Protein AF-A0A955NM50-F1 (afdb_monomer_lite)

pLDDT: mean 82.03, std 12.92, range [33.0, 96.31]

Secondary structure (DSSP, 8-state):
-TTSS--SS--HHHHHTTHHHHHHHHHHHHHHHHHHHHTT-HHHHHHHHHHHHHHHHHHHHHIIIIIHHH-HHHHHHTTTTHHHHHHHHHHHS-TT--EEEPTTSS-HHHHHHHHH---HHHHHTT---TTEEEPPTTPPP-TTT---SEEEEEETTT----TTEEEPPPPGGGGGGGGTEEEEEE---

Structure (mmCIF, N/CA/C/O backbone):
data_AF-A0A955NM50-F1
#
_entry.id   AF-A0A955NM50-F1
#
loop_
_atom_site.group_PDB
_atom_site.id
_atom_site.type_symbol
_atom_site.label_atom_id
_atom_site.label_alt_id
_atom_site.label_comp_id
_atom_site.label_asym_id
_atom_site.label_entity_id
_atom_site.label_seq_id
_atom_site.pdbx_PDB_ins_code
_atom_site.Cartn_x
_atom_site.Cartn_y
_atom_site.Cartn_z
_atom_site.occupancy
_atom_site.B_iso_or_equiv
_atom_site.auth_seq_id
_atom_site.auth_comp_id
_atom_site.auth_asym_id
_atom_site.auth_atom_id
_atom_site.pdbx_PDB_model_num
ATOM 1 N N . PRO A 1 1 ? -19.281 -13.223 -3.574 1.00 36.09 1 PRO A N 1
ATOM 2 C CA . PRO A 1 1 ? -18.366 -13.817 -4.587 1.00 36.09 1 PRO A CA 1
ATOM 3 C C . PRO A 1 1 ? -16.872 -13.447 -4.446 1.00 36.09 1 PRO A C 1
ATOM 5 O O . PRO A 1 1 ? -16.060 -14.093 -5.086 1.00 36.09 1 PRO A O 1
ATOM 8 N N . ALA A 1 2 ? -16.481 -12.513 -3.566 1.00 33.66 2 ALA A N 1
ATOM 9 C CA . ALA A 1 2 ? -15.069 -12.223 -3.244 1.00 33.66 2 ALA A CA 1
ATOM 10 C C . ALA A 1 2 ? -14.439 -13.159 -2.180 1.00 33.66 2 ALA A C 1
ATOM 12 O O . ALA A 1 2 ? -13.294 -12.978 -1.789 1.00 33.66 2 ALA A O 1
ATOM 13 N N . ALA A 1 3 ? -15.194 -14.145 -1.677 1.00 33.00 3 ALA A N 1
ATOM 14 C CA . ALA A 1 3 ? -14.693 -15.193 -0.774 1.00 33.00 3 ALA A CA 1
ATOM 15 C C . ALA A 1 3 ? -14.121 -16.410 -1.532 1.00 33.00 3 ALA A C 1
ATOM 17 O O . ALA A 1 3 ? -13.635 -17.348 -0.912 1.00 33.00 3 ALA A O 1
ATOM 18 N N . ILE A 1 4 ? -14.228 -16.407 -2.866 1.00 36.00 4 ILE A N 1
ATOM 19 C CA . ILE A 1 4 ? -13.780 -17.493 -3.752 1.00 36.00 4 ILE A CA 1
ATOM 20 C C . ILE A 1 4 ? -12.438 -17.129 -4.414 1.00 36.00 4 ILE A C 1
ATOM 22 O O . ILE A 1 4 ? -11.731 -18.008 -4.900 1.00 36.00 4 ILE A O 1
ATOM 26 N N . THR A 1 5 ? -12.043 -15.850 -4.405 1.00 40.25 5 THR A N 1
ATOM 27 C CA . THR A 1 5 ? -10.719 -15.436 -4.870 1.00 40.25 5 THR A CA 1
ATOM 28 C C . THR A 1 5 ? -9.718 -15.692 -3.745 1.00 40.25 5 THR A C 1
ATOM 30 O O . THR A 1 5 ? -9.776 -15.092 -2.672 1.00 40.25 5 THR A O 1
ATOM 33 N N . ASN A 1 6 ? -8.827 -16.657 -3.964 1.00 43.25 6 ASN A N 1
ATOM 34 C CA . ASN A 1 6 ? -7.718 -17.001 -3.074 1.00 43.25 6 ASN A CA 1
ATOM 35 C C . ASN A 1 6 ? -6.640 -15.899 -3.133 1.00 43.25 6 ASN A C 1
ATOM 37 O O . ASN A 1 6 ? -5.508 -16.131 -3.546 1.00 43.25 6 ASN A O 1
ATOM 41 N N . GLU A 1 7 ? -7.026 -14.664 -2.822 1.00 50.56 7 GLU A N 1
ATOM 42 C CA . GLU A 1 7 ? -6.119 -13.525 -2.743 1.00 50.56 7 GLU A CA 1
ATOM 43 C C . GLU A 1 7 ? -5.305 -13.667 -1.458 1.00 50.56 7 GLU A C 1
ATOM 45 O O . GLU A 1 7 ? -5.854 -13.625 -0.354 1.00 50.56 7 GLU A O 1
ATOM 50 N N . GLY A 1 8 ? -3.992 -13.863 -1.610 1.00 48.28 8 GLY A N 1
ATOM 51 C CA . GLY A 1 8 ? -3.047 -14.090 -0.511 1.00 48.28 8 GLY A CA 1
ATOM 52 C C . GLY A 1 8 ? -2.854 -12.901 0.436 1.00 48.28 8 GLY A C 1
ATOM 53 O O . GLY A 1 8 ? -2.085 -13.011 1.388 1.00 48.28 8 GLY A O 1
ATOM 54 N N . LEU A 1 9 ? -3.544 -11.782 0.202 1.00 54.81 9 LEU A N 1
ATOM 55 C CA . LEU A 1 9 ? -3.492 -10.591 1.038 1.00 54.81 9 LEU A CA 1
ATOM 56 C C . LEU A 1 9 ? -4.857 -10.394 1.731 1.00 54.81 9 LEU A C 1
ATOM 58 O O . LEU A 1 9 ? -5.893 -10.287 1.066 1.00 54.81 9 LEU A O 1
ATOM 62 N N . PRO A 1 10 ? -4.914 -10.433 3.078 1.00 52.09 10 PRO A N 1
ATOM 63 C CA . PRO A 1 10 ? -6.158 -10.242 3.809 1.00 52.09 10 PRO A CA 1
ATOM 64 C C . PRO A 1 10 ? -6.612 -8.787 3.682 1.00 52.09 10 PRO A C 1
ATOM 66 O O . PRO A 1 10 ? -6.152 -7.902 4.397 1.00 52.09 10 PRO A O 1
ATOM 69 N N . HIS A 1 11 ? -7.554 -8.559 2.774 1.00 57.62 11 HIS A N 1
ATOM 70 C CA . HIS A 1 11 ? -8.095 -7.235 2.506 1.00 57.62 11 HIS A CA 1
ATOM 71 C C . HIS A 1 11 ? -8.768 -6.656 3.767 1.00 57.62 11 HIS A C 1
ATOM 73 O O . HIS A 1 11 ? -9.686 -7.271 4.321 1.00 57.62 11 HIS A O 1
ATOM 79 N N . ALA A 1 12 ? -8.361 -5.459 4.207 1.00 59.03 12 ALA A N 1
ATOM 80 C CA . ALA A 1 12 ? -8.934 -4.761 5.373 1.00 59.03 12 ALA A CA 1
ATOM 81 C C . ALA A 1 12 ? -10.461 -4.554 5.265 1.00 59.03 12 ALA A C 1
ATOM 83 O O . ALA A 1 12 ? -11.177 -4.436 6.258 1.00 59.03 12 ALA A O 1
ATOM 84 N N . LEU A 1 13 ? -10.991 -4.588 4.042 1.00 58.75 13 LEU A N 1
ATOM 85 C CA . LEU A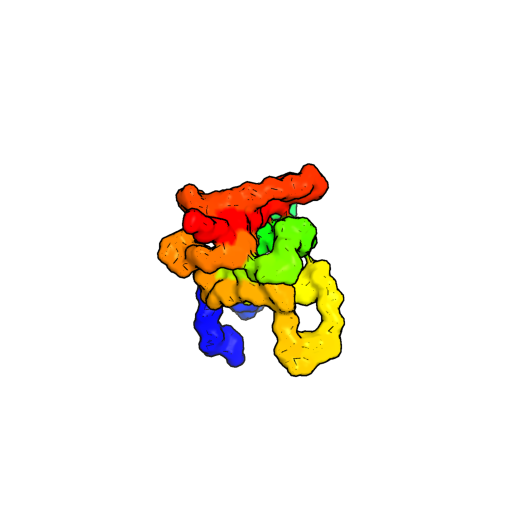 1 13 ? -12.423 -4.537 3.762 1.00 58.75 13 LEU A CA 1
ATOM 86 C C . LEU A 1 13 ? -13.184 -5.792 4.241 1.00 58.75 13 LEU A C 1
ATOM 88 O O . LEU A 1 13 ? -14.367 -5.708 4.565 1.00 58.75 13 LEU A O 1
ATOM 92 N N . ARG A 1 14 ? -12.516 -6.952 4.351 1.00 65.56 14 ARG A N 1
ATO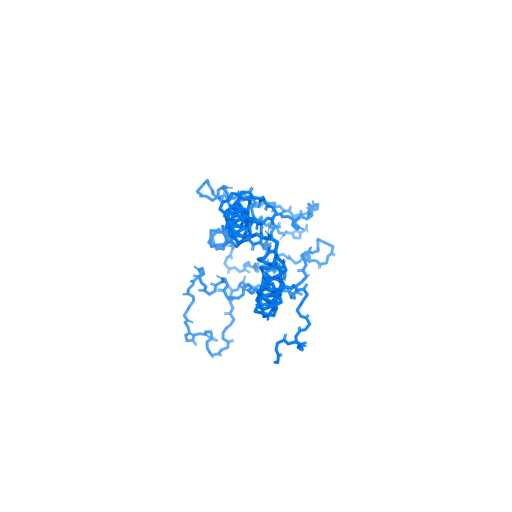M 93 C CA . ARG A 1 14 ? -13.122 -8.197 4.862 1.00 65.56 14 ARG A CA 1
ATOM 94 C C . ARG A 1 14 ? -13.349 -8.142 6.374 1.00 65.56 14 ARG A C 1
ATOM 96 O O . ARG A 1 14 ? -14.358 -8.654 6.852 1.00 65.56 14 ARG A O 1
ATOM 103 N N . THR A 1 15 ? -12.456 -7.498 7.127 1.00 66.56 15 THR A N 1
ATOM 104 C CA . THR A 1 15 ? -12.610 -7.347 8.586 1.00 66.56 15 THR A CA 1
ATOM 105 C C . THR A 1 15 ? -13.640 -6.278 8.949 1.00 66.56 15 THR A C 1
ATOM 107 O O . THR A 1 15 ? -14.328 -6.423 9.959 1.00 66.56 15 THR A O 1
ATOM 110 N N . LEU A 1 16 ? -13.841 -5.274 8.086 1.00 70.75 16 LEU A N 1
ATOM 111 C CA . LEU A 1 16 ? -14.912 -4.276 8.215 1.00 70.75 16 LEU A CA 1
ATOM 112 C C . LEU A 1 16 ? -16.307 -4.908 8.322 1.00 70.75 16 LEU A C 1
ATOM 114 O O . LEU A 1 16 ? -17.141 -4.408 9.072 1.00 70.75 16 LEU A O 1
ATOM 118 N N . MET A 1 17 ? -16.556 -6.041 7.655 1.00 77.38 17 MET A N 1
ATOM 119 C CA . MET A 1 17 ? -17.852 -6.730 7.741 1.00 77.38 17 MET A CA 1
ATOM 120 C C . MET A 1 17 ? -18.143 -7.328 9.123 1.00 77.38 17 MET A C 1
ATOM 122 O O . MET A 1 17 ? -19.302 -7.565 9.454 1.00 77.38 17 MET A O 1
ATOM 126 N N . ILE A 1 18 ? -17.115 -7.562 9.942 1.00 80.19 18 ILE A N 1
ATOM 127 C CA . ILE A 1 18 ? -17.271 -8.127 11.288 1.00 80.19 18 ILE A CA 1
ATOM 128 C C . ILE A 1 18 ? -17.515 -7.015 12.325 1.00 80.19 18 ILE A C 1
ATOM 130 O O . ILE A 1 18 ? -18.078 -7.272 13.391 1.00 80.19 18 ILE A O 1
ATOM 134 N N . VAL A 1 19 ? -17.157 -5.764 12.003 1.00 82.38 19 VAL A N 1
ATOM 135 C CA . VAL A 1 19 ? -17.294 -4.610 12.907 1.00 82.38 19 VAL A CA 1
ATOM 136 C C . VAL A 1 19 ? -18.731 -4.442 13.419 1.00 82.38 19 VAL A C 1
ATOM 138 O O . VAL A 1 19 ? -18.884 -4.384 14.637 1.00 82.38 19 VAL A O 1
ATOM 141 N N . PRO A 1 20 ? -19.794 -4.466 12.583 1.00 86.00 20 PRO A N 1
ATOM 142 C CA . PRO A 1 20 ? -21.164 -4.336 13.082 1.00 86.00 20 PRO A CA 1
ATOM 143 C C . PRO A 1 20 ? -21.543 -5.424 14.094 1.00 86.00 20 PRO A C 1
ATOM 145 O O . PRO A 1 20 ? -22.180 -5.131 15.104 1.00 86.00 20 PRO A O 1
ATOM 148 N N . GLY A 1 21 ? -21.115 -6.670 13.859 1.00 88.94 21 GLY A N 1
ATOM 149 C CA . GLY A 1 21 ? -21.379 -7.790 14.766 1.00 88.94 21 GLY A CA 1
ATOM 150 C C . GLY A 1 21 ? -20.727 -7.588 16.134 1.00 88.94 21 GLY A C 1
ATOM 151 O O . GLY A 1 21 ? -21.391 -7.712 17.164 1.00 88.94 21 GLY A O 1
ATOM 152 N N . PHE A 1 22 ? -19.452 -7.192 16.153 1.00 87.00 22 PHE A N 1
ATOM 153 C CA . PHE A 1 22 ? -18.761 -6.852 17.399 1.00 87.00 22 PHE A CA 1
ATOM 154 C C . PHE A 1 22 ? -19.363 -5.626 18.091 1.00 87.00 22 PHE A C 1
ATOM 156 O O . PHE A 1 22 ? -19.478 -5.625 19.315 1.00 87.00 22 PHE A O 1
ATOM 163 N N . SER A 1 23 ? -19.790 -4.604 17.344 1.00 85.19 23 SER A N 1
ATOM 164 C CA . SER A 1 23 ? -20.435 -3.415 17.910 1.00 85.19 23 SER A CA 1
ATOM 165 C C . SER A 1 23 ? -21.766 -3.740 18.589 1.00 85.19 23 SER A C 1
ATOM 167 O O . SER A 1 23 ? -22.031 -3.226 19.674 1.00 85.19 23 SER A O 1
ATOM 169 N N . LEU A 1 24 ? -22.583 -4.623 18.003 1.00 91.56 24 LEU A N 1
ATOM 170 C CA . LEU A 1 24 ? -23.830 -5.081 18.623 1.00 91.56 24 LEU A CA 1
ATOM 171 C C . LEU A 1 24 ? -23.562 -5.871 19.908 1.00 91.56 24 LEU A C 1
ATOM 173 O O . LEU A 1 24 ? -24.182 -5.594 20.934 1.00 91.56 24 LEU A O 1
ATOM 177 N N . LEU A 1 25 ? -22.604 -6.804 19.880 1.00 93.06 25 LEU A N 1
ATOM 178 C CA . LEU A 1 25 ? -22.205 -7.564 21.070 1.00 93.06 25 LEU A CA 1
ATOM 179 C C . LEU A 1 25 ? -21.676 -6.648 22.181 1.00 93.06 25 LEU A C 1
ATOM 181 O O . LEU A 1 25 ? -22.054 -6.808 23.341 1.00 93.06 25 LEU A O 1
ATOM 185 N N . ALA A 1 26 ? -20.855 -5.657 21.829 1.00 88.00 26 ALA A N 1
ATOM 186 C CA . ALA A 1 26 ? -20.369 -4.656 22.771 1.00 88.00 26 ALA A CA 1
ATOM 187 C C . ALA A 1 26 ? -21.523 -3.835 23.368 1.00 88.00 26 ALA A C 1
ATOM 189 O O . ALA A 1 26 ? -21.575 -3.652 24.582 1.00 88.00 26 ALA A O 1
ATOM 190 N N . GLY A 1 27 ? -22.485 -3.402 22.546 1.00 87.19 27 GLY A N 1
ATOM 191 C CA . GLY A 1 27 ? -23.675 -2.680 23.001 1.00 87.19 27 GLY A CA 1
ATOM 192 C C . GLY A 1 27 ? -24.529 -3.489 23.982 1.00 87.19 27 GLY A C 1
ATOM 193 O O . GLY A 1 27 ? -24.919 -2.971 25.028 1.00 87.19 27 GLY A O 1
ATOM 194 N N . VAL A 1 28 ? -24.758 -4.777 23.697 1.00 93.06 28 VAL A N 1
ATOM 195 C CA . VAL A 1 28 ? -25.458 -5.694 24.614 1.00 93.06 28 VAL A CA 1
ATOM 196 C C . VAL A 1 28 ? -24.685 -5.849 25.925 1.00 93.06 28 VAL A C 1
ATOM 198 O O . VAL A 1 28 ? -25.278 -5.749 26.998 1.00 93.06 28 VAL A O 1
ATOM 201 N N . GLY A 1 29 ? -23.362 -6.028 25.861 1.00 88.31 29 GLY A N 1
ATOM 202 C CA . GLY A 1 29 ? -22.506 -6.113 27.046 1.00 88.31 29 GLY A CA 1
ATOM 203 C C . GLY A 1 29 ? -22.582 -4.861 27.923 1.00 88.31 29 GLY A C 1
ATOM 204 O O . GLY A 1 29 ? -22.741 -4.969 29.139 1.00 88.31 29 GLY A O 1
ATOM 205 N N . VAL A 1 30 ? -22.553 -3.672 27.311 1.00 86.19 30 VAL A N 1
ATOM 206 C CA . VAL A 1 30 ? -22.712 -2.391 28.018 1.00 86.19 30 VAL A CA 1
ATOM 207 C C . VAL A 1 30 ? -24.099 -2.275 28.649 1.00 86.19 30 VAL A C 1
ATOM 209 O O . VAL A 1 30 ? -24.195 -1.884 29.809 1.00 8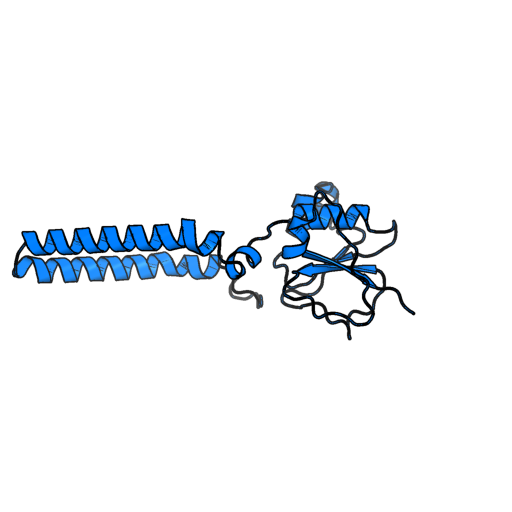6.19 30 VAL A O 1
ATOM 212 N N . ALA A 1 31 ? -25.169 -2.648 27.940 1.00 86.25 31 ALA A N 1
ATOM 213 C CA . ALA A 1 31 ? -26.533 -2.590 28.469 1.00 86.25 31 ALA A CA 1
ATOM 214 C C . ALA A 1 31 ? -26.732 -3.524 29.677 1.00 86.25 31 ALA A C 1
ATOM 216 O O . ALA A 1 31 ? -27.300 -3.113 30.690 1.00 86.25 31 ALA A O 1
ATOM 217 N N . LEU A 1 32 ? -26.216 -4.756 29.604 1.00 89.88 32 LEU A N 1
ATOM 218 C CA . LEU A 1 32 ? -26.263 -5.716 30.712 1.00 89.88 32 LEU A CA 1
ATOM 219 C C . LEU A 1 32 ? -25.438 -5.234 31.913 1.00 89.88 32 LEU A C 1
ATOM 221 O O . LEU A 1 32 ? -25.916 -5.289 33.048 1.00 89.88 32 LEU A O 1
ATOM 225 N N . ALA A 1 33 ? -24.233 -4.710 31.672 1.00 84.94 33 ALA A N 1
ATOM 226 C CA . ALA A 1 33 ? -23.389 -4.142 32.721 1.00 84.94 33 ALA A CA 1
ATOM 227 C C . ALA A 1 33 ? -24.050 -2.926 33.388 1.00 84.94 33 ALA A C 1
ATOM 229 O O . ALA A 1 33 ? -24.058 -2.825 34.614 1.00 84.94 33 ALA A O 1
ATOM 230 N N . ALA A 1 34 ? -24.661 -2.037 32.601 1.00 83.19 34 ALA A N 1
ATOM 231 C CA . ALA A 1 34 ? -25.406 -0.886 33.099 1.00 83.19 34 ALA A CA 1
ATOM 232 C C . ALA A 1 34 ? -26.607 -1.314 33.953 1.00 83.19 34 ALA A C 1
ATOM 234 O O . ALA A 1 34 ? -26.813 -0.777 35.042 1.00 83.19 34 ALA A O 1
ATOM 235 N N . HIS A 1 35 ? -27.379 -2.308 33.503 1.00 86.06 35 HIS A N 1
ATOM 236 C CA . HIS A 1 35 ? -28.504 -2.838 34.272 1.00 86.06 35 HIS A CA 1
ATOM 237 C C . HIS A 1 35 ? -28.048 -3.422 35.617 1.00 86.06 35 HIS A C 1
ATOM 239 O O . HIS A 1 35 ? -28.632 -3.120 36.652 1.00 86.06 35 HIS A O 1
ATOM 245 N N . TRP A 1 36 ? -26.964 -4.200 35.629 1.00 86.62 36 TRP A N 1
ATOM 246 C CA . TRP A 1 36 ? -26.419 -4.768 36.863 1.00 86.62 36 TRP A CA 1
ATOM 247 C C . TRP A 1 36 ? -25.869 -3.698 37.822 1.00 86.62 36 TRP A C 1
ATOM 249 O O . TRP A 1 36 ? -26.143 -3.737 39.023 1.00 86.62 36 TRP A O 1
ATOM 259 N N . LEU A 1 37 ? -25.133 -2.710 37.306 1.00 82.88 37 LEU A N 1
ATOM 260 C CA . LEU A 1 37 ? -24.565 -1.626 38.113 1.00 82.88 37 LEU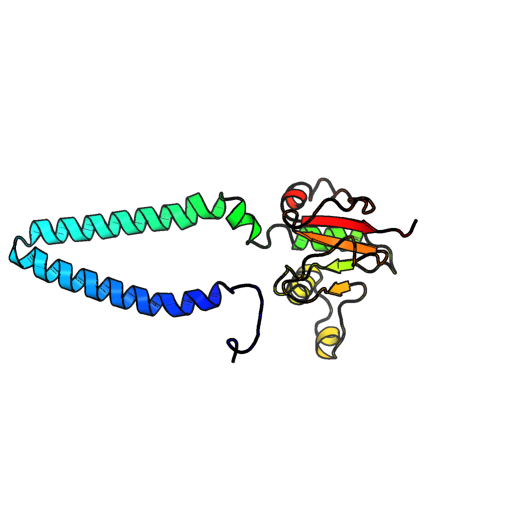 A CA 1
ATOM 261 C C . LEU A 1 37 ? -25.659 -0.722 38.706 1.00 82.88 37 LEU A C 1
ATOM 263 O O . LEU A 1 37 ? -25.567 -0.314 39.868 1.00 82.88 37 LEU A O 1
ATOM 267 N N . THR A 1 38 ? -26.720 -0.432 37.945 1.00 84.25 38 THR A N 1
ATOM 268 C CA . THR A 1 38 ? -27.796 0.476 38.387 1.00 84.25 38 THR A CA 1
ATOM 269 C C . THR A 1 38 ? -28.625 -0.105 39.529 1.00 84.25 38 THR A C 1
ATOM 271 O O . THR A 1 38 ? -29.128 0.664 40.345 1.00 84.25 38 THR A O 1
ATOM 274 N N . GLN A 1 39 ? -28.679 -1.436 39.671 1.00 87.12 39 GLN A N 1
ATOM 275 C CA . GLN A 1 39 ? -29.249 -2.100 40.852 1.00 87.12 39 GLN A CA 1
ATOM 276 C C . GLN A 1 39 ? -28.440 -1.847 42.139 1.00 87.12 39 GLN A C 1
ATOM 278 O O . GLN A 1 39 ? -28.964 -2.027 43.237 1.00 87.12 39 GLN A O 1
ATOM 283 N N . LYS A 1 40 ? -27.166 -1.442 42.029 1.00 82.38 40 LYS A N 1
ATOM 284 C CA . LYS A 1 40 ? -26.297 -1.098 43.167 1.00 82.38 40 LYS A CA 1
ATOM 285 C C . LYS A 1 40 ? -26.297 0.409 43.437 1.00 82.38 40 LYS A C 1
ATOM 287 O O . LYS A 1 40 ? -26.462 0.822 44.579 1.00 82.38 40 LYS A O 1
ATOM 292 N N . SER A 1 41 ? -26.068 1.225 42.403 1.00 85.81 41 SER A N 1
ATOM 293 C CA . SER A 1 41 ? -26.056 2.694 42.491 1.00 85.81 41 SER A CA 1
ATOM 294 C C . SER A 1 41 ? -26.096 3.336 41.103 1.00 85.81 41 SER A C 1
ATOM 296 O O . SER A 1 41 ? -25.177 3.157 40.301 1.00 85.81 41 SER A O 1
ATOM 298 N N . SER A 1 42 ? -27.124 4.139 40.822 1.00 82.75 42 SER A N 1
ATOM 299 C CA . SER A 1 42 ? -27.304 4.814 39.527 1.00 82.75 42 SER A CA 1
ATOM 300 C C . SER A 1 42 ? -26.183 5.810 39.201 1.00 82.75 42 SER A C 1
ATOM 302 O O . SER A 1 42 ? -25.718 5.858 38.062 1.00 82.75 42 SER A O 1
ATOM 304 N N . VAL A 1 43 ? -25.691 6.549 40.200 1.00 88.19 43 VAL A N 1
ATOM 305 C CA . VAL A 1 43 ? -24.628 7.557 40.026 1.00 88.19 43 VAL A CA 1
ATOM 306 C C . VAL A 1 43 ? -23.287 6.902 39.689 1.00 88.19 43 VAL A C 1
ATOM 308 O O . VAL A 1 43 ? -22.629 7.304 38.730 1.00 88.19 43 VAL A O 1
ATOM 311 N N . LEU A 1 44 ? -22.896 5.857 40.430 1.00 83.00 44 LEU A N 1
ATOM 312 C CA . LEU A 1 44 ? -21.645 5.128 40.170 1.00 83.00 44 LEU A CA 1
ATOM 313 C C . LEU A 1 44 ? -21.680 4.412 38.816 1.00 83.00 44 LEU A C 1
ATOM 315 O O . LEU A 1 44 ? -20.674 4.381 38.112 1.00 83.00 44 LEU A O 1
ATOM 319 N N . SER A 1 45 ? -22.845 3.889 38.429 1.00 82.50 45 SER A N 1
ATOM 320 C CA . SER A 1 45 ? -23.051 3.258 37.120 1.00 82.50 45 SER A CA 1
ATOM 321 C C . SER A 1 45 ? -22.799 4.232 35.980 1.00 82.50 45 SER A C 1
ATOM 323 O O . SER A 1 45 ? -22.050 3.932 35.053 1.00 82.50 45 SER A O 1
ATOM 325 N N . PHE A 1 46 ? -23.415 5.413 36.062 1.00 86.00 46 PHE A N 1
ATOM 326 C CA . PHE A 1 46 ? -23.272 6.442 35.044 1.00 86.00 46 PHE A CA 1
ATOM 327 C C . PHE A 1 46 ? -21.819 6.915 34.938 1.00 86.00 46 PHE A C 1
ATOM 329 O O . PHE A 1 46 ? -21.276 6.982 33.836 1.00 86.00 46 PHE A O 1
ATOM 336 N N . ALA A 1 47 ? -21.164 7.159 36.078 1.00 89.12 47 ALA A N 1
ATOM 337 C CA . ALA A 1 47 ? -19.754 7.532 36.113 1.00 89.12 47 ALA A CA 1
ATOM 338 C C . ALA A 1 47 ? -18.854 6.456 35.479 1.00 89.12 47 ALA A C 1
ATOM 340 O O . ALA A 1 47 ? -17.996 6.782 34.662 1.00 89.12 47 ALA A O 1
ATOM 341 N N . ALA A 1 48 ? -19.077 5.174 35.788 1.00 85.62 48 ALA A N 1
ATOM 342 C CA . ALA A 1 48 ? -18.301 4.070 35.223 1.00 85.62 48 ALA A CA 1
ATOM 343 C C . ALA A 1 48 ? -18.463 3.956 33.696 1.00 85.62 48 ALA A C 1
ATOM 345 O O . ALA A 1 48 ? -17.470 3.811 32.982 1.00 85.62 48 ALA A O 1
ATOM 346 N N . ILE A 1 49 ? -19.694 4.071 33.184 1.00 85.56 49 ILE A N 1
ATOM 347 C CA . ILE A 1 49 ? -19.969 4.046 31.738 1.00 85.56 49 ILE A CA 1
ATOM 348 C C . ILE A 1 49 ? -19.315 5.246 31.047 1.00 85.56 49 ILE A C 1
ATOM 350 O O . ILE A 1 49 ? -18.668 5.077 30.015 1.00 85.56 49 ILE A O 1
ATOM 354 N N . ALA A 1 50 ? -19.435 6.446 31.621 1.00 89.19 50 ALA A N 1
ATOM 355 C CA . ALA A 1 50 ? -18.814 7.648 31.074 1.00 89.19 50 ALA A CA 1
ATOM 356 C C . ALA A 1 50 ? -17.285 7.510 30.998 1.00 89.19 50 ALA A C 1
ATOM 358 O O . ALA A 1 50 ? -16.696 7.802 29.959 1.00 89.19 50 ALA A O 1
ATOM 359 N N . ILE A 1 51 ? -16.645 6.996 32.055 1.00 92.62 51 ILE A N 1
ATOM 360 C CA . ILE A 1 51 ? -15.198 6.741 32.077 1.00 92.62 51 ILE A CA 1
ATOM 361 C C . ILE A 1 51 ? -14.805 5.728 30.998 1.00 92.62 51 ILE A C 1
ATOM 363 O O . ILE A 1 51 ? -13.837 5.965 30.280 1.00 92.62 51 ILE A O 1
ATOM 367 N N . LEU A 1 52 ? -15.553 4.631 30.842 1.00 88.38 52 LEU A N 1
ATOM 368 C CA . LEU A 1 52 ? -15.289 3.629 29.804 1.00 88.38 52 LEU A CA 1
ATOM 369 C C . LEU A 1 52 ? -15.395 4.218 28.395 1.00 88.38 52 LEU A C 1
ATOM 371 O O . LEU A 1 52 ? -14.525 3.967 27.565 1.00 88.38 52 LEU A O 1
ATOM 375 N N . LEU A 1 53 ? -16.420 5.031 28.127 1.00 87.94 53 LEU A N 1
ATOM 376 C CA . LEU A 1 53 ? -16.590 5.692 26.831 1.00 87.94 53 LEU A CA 1
ATOM 377 C C . LEU A 1 53 ? -15.461 6.688 26.547 1.00 87.94 53 LEU A C 1
ATOM 379 O O . LEU A 1 53 ? -14.941 6.720 25.429 1.00 87.94 53 LEU A O 1
ATOM 383 N N . VAL A 1 54 ? -15.042 7.464 27.550 1.00 95.19 54 VAL A N 1
ATOM 384 C CA . VAL A 1 54 ? -13.900 8.381 27.426 1.00 95.19 54 VAL A CA 1
ATOM 385 C C . VAL A 1 54 ? -12.612 7.598 27.185 1.00 95.19 54 VAL A C 1
ATOM 387 O O . VAL A 1 54 ? -11.890 7.908 26.241 1.00 95.19 54 VAL A O 1
ATOM 390 N N . ALA A 1 55 ? -12.344 6.550 27.966 1.00 93.94 55 ALA A N 1
ATOM 391 C CA . ALA A 1 55 ? -11.164 5.705 27.804 1.00 93.94 55 ALA A CA 1
ATOM 392 C C . ALA A 1 55 ? -11.121 5.053 26.415 1.00 93.94 55 ALA A C 1
ATOM 394 O O . ALA A 1 55 ? -10.084 5.093 25.755 1.00 93.94 55 ALA A O 1
ATOM 395 N N . GLN A 1 56 ? -12.252 4.530 25.931 1.00 89.88 56 GLN A N 1
ATOM 396 C CA . GLN A 1 56 ? -12.371 3.970 24.586 1.00 89.88 56 GLN A CA 1
ATOM 397 C C . GLN A 1 56 ? -12.116 5.031 23.511 1.00 89.88 56 GLN A C 1
ATOM 399 O O . GLN A 1 56 ? -11.381 4.774 22.562 1.00 89.88 56 GLN A O 1
ATOM 404 N N . THR A 1 57 ? -12.686 6.228 23.661 1.00 92.12 57 THR A N 1
ATOM 405 C CA . THR A 1 57 ? -12.496 7.334 22.709 1.00 92.12 57 THR A CA 1
ATOM 406 C C . THR A 1 57 ? -11.035 7.773 22.659 1.00 92.12 57 THR A C 1
ATOM 408 O O . THR A 1 57 ? -10.474 7.916 21.575 1.00 92.12 57 THR A O 1
ATOM 411 N N . VAL A 1 58 ? -10.391 7.925 23.820 1.00 96.31 58 VAL A N 1
ATOM 412 C CA . VAL A 1 58 ? -8.964 8.260 23.925 1.00 96.31 58 VAL A CA 1
ATOM 413 C C . VAL A 1 58 ? -8.105 7.161 23.307 1.00 96.31 58 VAL A C 1
ATOM 415 O O . VAL A 1 58 ? -7.196 7.462 22.539 1.00 96.31 58 VAL A O 1
ATOM 418 N N . PHE A 1 59 ? -8.407 5.893 23.585 1.00 92.12 59 PHE A N 1
ATOM 419 C CA . PHE A 1 59 ? -7.669 4.761 23.034 1.00 92.12 59 PHE A CA 1
ATOM 420 C C . PHE A 1 59 ? -7.791 4.682 21.507 1.00 92.12 59 PHE A C 1
ATOM 422 O O . PHE A 1 59 ? -6.779 4.580 20.817 1.00 92.12 59 PHE A O 1
ATOM 429 N N . VAL A 1 60 ? -9.007 4.798 20.963 1.00 88.81 60 VAL A N 1
ATOM 430 C CA . VAL A 1 60 ? -9.244 4.826 19.510 1.00 88.81 60 VAL A CA 1
ATOM 431 C C . VAL A 1 60 ? -8.562 6.038 18.877 1.00 88.81 60 VAL A C 1
ATOM 433 O O . VAL A 1 60 ? -7.872 5.887 17.872 1.00 88.81 60 VAL A O 1
ATOM 436 N N . GLY A 1 61 ? -8.682 7.223 19.480 1.00 91.81 61 GLY A N 1
ATOM 437 C CA . GLY A 1 61 ? -8.015 8.432 19.001 1.00 91.81 61 GLY A CA 1
ATOM 438 C C . GLY A 1 61 ? -6.492 8.285 18.974 1.00 91.81 61 GLY A C 1
ATOM 439 O O . GLY A 1 61 ? -5.857 8.599 17.971 1.00 91.81 61 GLY A O 1
ATOM 440 N N . TYR A 1 62 ? -5.904 7.726 20.031 1.00 93.00 62 TYR A N 1
ATOM 441 C CA . TYR A 1 62 ? -4.479 7.406 20.075 1.00 93.00 62 TYR A CA 1
ATOM 442 C C . TYR A 1 62 ? -4.084 6.428 18.963 1.00 93.00 62 TYR A C 1
ATOM 444 O O . TYR A 1 62 ? -3.108 6.670 18.254 1.00 93.00 62 TYR A O 1
ATOM 452 N N . LEU A 1 63 ? -4.847 5.350 18.759 1.00 85.75 63 LEU A N 1
ATOM 453 C CA . LEU A 1 63 ? -4.553 4.387 17.700 1.00 85.75 63 LEU A CA 1
ATOM 454 C C . LEU A 1 63 ? -4.572 5.042 16.312 1.00 85.75 63 LEU A C 1
ATOM 456 O O . LEU A 1 63 ? -3.594 4.919 15.580 1.00 85.75 63 LEU A O 1
ATOM 460 N N . PHE A 1 64 ? -5.638 5.765 15.965 1.00 81.69 64 PHE A N 1
ATOM 461 C CA . PHE A 1 64 ? -5.829 6.321 14.620 1.00 81.69 64 PHE A CA 1
ATOM 462 C C . PHE A 1 64 ? -4.982 7.555 14.312 1.00 81.69 64 PHE A C 1
ATOM 464 O O . PHE A 1 64 ? -4.578 7.719 13.165 1.00 81.69 64 PHE A O 1
ATOM 471 N N . PHE A 1 65 ? -4.701 8.409 15.298 1.00 86.00 65 PHE A N 1
ATOM 472 C CA . PHE A 1 65 ? -4.033 9.693 15.051 1.00 86.00 65 PHE A CA 1
ATOM 473 C C . PHE A 1 65 ? -2.593 9.763 15.556 1.00 86.00 65 PHE A C 1
ATOM 475 O O . PHE A 1 65 ? -1.866 10.665 15.155 1.00 86.00 65 PHE A O 1
ATOM 482 N N . GLN A 1 66 ? -2.167 8.842 16.424 1.00 85.38 66 GLN A N 1
ATOM 483 C CA . GLN A 1 66 ? -0.805 8.841 16.968 1.00 85.38 66 GLN A CA 1
ATOM 484 C C . GLN A 1 66 ? -0.050 7.563 16.625 1.00 85.38 66 GLN A C 1
ATOM 486 O O . GLN A 1 66 ? 1.084 7.636 16.164 1.00 85.38 66 GLN A O 1
ATOM 491 N N . LYS A 1 67 ? -0.653 6.387 16.822 1.00 83.88 67 LYS A N 1
ATOM 492 C CA . LYS A 1 67 ? 0.043 5.119 16.594 1.00 83.88 67 LYS A CA 1
ATOM 493 C C . LYS A 1 67 ? 0.124 4.769 15.112 1.00 83.88 67 LYS A C 1
ATOM 495 O O . LYS A 1 67 ? 1.223 4.669 14.592 1.00 83.88 67 LYS A O 1
ATOM 500 N N . PHE A 1 68 ? -1.005 4.593 14.427 1.00 76.69 68 PHE A N 1
ATOM 501 C CA . PHE A 1 68 ? -1.009 4.117 13.039 1.00 76.69 68 PHE A CA 1
ATOM 502 C C . PHE A 1 68 ? -0.309 5.051 12.041 1.00 76.69 68 PHE A C 1
ATOM 504 O O . PHE A 1 68 ? 0.407 4.526 11.195 1.00 76.69 68 PHE A O 1
ATOM 511 N N . PRO A 1 69 ? -0.429 6.391 12.122 1.00 71.69 69 PRO A N 1
ATOM 512 C CA . PRO A 1 69 ? 0.277 7.270 11.187 1.00 71.69 69 PRO A CA 1
ATOM 513 C C . PRO A 1 69 ? 1.802 7.252 11.355 1.00 71.69 69 PRO A C 1
ATOM 515 O O . PRO A 1 69 ? 2.520 7.509 10.396 1.00 71.69 69 PRO A O 1
ATOM 518 N N . ASN A 1 70 ? 2.290 6.958 12.566 1.00 70.50 70 ASN A N 1
ATOM 519 C CA . ASN A 1 70 ? 3.716 6.997 12.901 1.00 70.50 70 ASN A CA 1
ATOM 520 C C . ASN A 1 70 ? 4.359 5.604 12.998 1.00 70.50 70 ASN A C 1
ATOM 522 O O . ASN A 1 70 ? 5.576 5.498 13.126 1.00 70.50 70 ASN A O 1
ATOM 526 N N . ASP A 1 71 ? 3.569 4.530 12.980 1.00 72.50 71 ASP A N 1
ATOM 527 C CA . ASP A 1 71 ? 4.085 3.166 12.971 1.00 72.50 71 ASP A CA 1
ATOM 528 C C . ASP A 1 71 ? 4.577 2.845 11.562 1.00 72.50 71 ASP A C 1
ATOM 530 O O . ASP A 1 71 ? 3.783 2.728 10.630 1.00 72.50 71 ASP A O 1
ATOM 534 N N . GLU A 1 72 ? 5.888 2.679 11.406 1.00 63.34 72 GLU A N 1
ATOM 535 C CA . GLU A 1 72 ? 6.503 2.332 10.125 1.00 63.34 72 GLU A CA 1
ATOM 536 C C . GLU A 1 72 ? 5.845 1.093 9.504 1.00 63.34 72 GLU A C 1
ATOM 538 O O . GLU A 1 72 ? 5.575 1.082 8.307 1.00 63.34 72 GLU A O 1
ATOM 543 N N . LYS A 1 73 ? 5.479 0.086 10.315 1.00 64.88 73 LYS A N 1
ATOM 544 C CA . LYS A 1 73 ? 4.797 -1.134 9.843 1.00 64.88 73 LYS A CA 1
ATOM 545 C C . LYS A 1 73 ? 3.425 -0.839 9.261 1.00 64.88 73 LYS A C 1
ATOM 547 O O . LYS A 1 73 ? 3.025 -1.490 8.298 1.00 64.88 73 LYS A O 1
ATOM 552 N N . ALA A 1 74 ? 2.719 0.125 9.844 1.00 62.94 74 ALA A N 1
ATOM 553 C CA . ALA A 1 74 ? 1.455 0.591 9.311 1.00 62.94 74 ALA A CA 1
ATOM 554 C C . ALA A 1 74 ? 1.700 1.438 8.064 1.00 62.94 74 ALA A C 1
ATOM 556 O O . ALA A 1 74 ? 1.104 1.129 7.051 1.00 62.94 74 ALA A O 1
ATOM 557 N N . ALA A 1 75 ? 2.622 2.405 8.079 1.00 54.62 75 ALA A N 1
ATOM 558 C CA . ALA A 1 75 ? 2.942 3.259 6.934 1.00 54.62 75 ALA A CA 1
ATOM 559 C C . ALA A 1 75 ? 3.366 2.473 5.679 1.00 54.62 75 ALA A C 1
ATOM 561 O O . ALA A 1 75 ? 3.019 2.882 4.576 1.00 54.62 75 ALA A O 1
ATOM 562 N N . TYR A 1 76 ? 4.031 1.317 5.824 1.00 58.06 76 TYR A N 1
ATOM 563 C CA . TYR A 1 76 ? 4.278 0.405 4.700 1.00 58.06 76 TYR A CA 1
ATOM 564 C C . TYR A 1 76 ? 2.988 -0.159 4.097 1.00 58.06 76 TYR A C 1
ATOM 566 O O . TYR A 1 76 ? 2.936 -0.372 2.896 1.00 58.06 76 TYR A O 1
ATOM 574 N N . ALA A 1 77 ? 1.934 -0.398 4.876 1.00 61.75 77 ALA A N 1
ATOM 575 C CA . ALA A 1 77 ? 0.641 -0.816 4.330 1.00 61.75 77 ALA A CA 1
ATOM 576 C C . ALA A 1 77 ? -0.071 0.313 3.562 1.00 61.75 77 ALA A C 1
ATOM 578 O O . ALA A 1 77 ? -1.029 0.056 2.840 1.00 61.75 77 ALA A O 1
ATOM 579 N N . TRP A 1 78 ? 0.393 1.556 3.699 1.00 64.19 78 TRP A N 1
ATOM 580 C CA . TRP A 1 78 ? -0.106 2.681 2.925 1.00 64.19 78 TRP A CA 1
ATOM 581 C C . TRP A 1 78 ? 0.744 2.783 1.659 1.00 64.19 78 TRP A C 1
ATOM 583 O O . TRP A 1 78 ? 1.961 2.616 1.683 1.00 64.19 78 TRP A O 1
ATOM 593 N N . GLU A 1 79 ? 0.106 3.047 0.525 1.00 77.25 79 GLU A N 1
ATOM 594 C CA . GLU A 1 79 ? 0.757 3.155 -0.792 1.00 77.25 79 GLU A CA 1
ATOM 595 C C . GLU A 1 79 ? 1.512 4.491 -0.953 1.00 77.25 79 GLU A C 1
ATOM 597 O O . GLU A 1 79 ? 1.555 5.102 -2.022 1.00 77.25 79 GLU A O 1
ATOM 602 N N . THR A 1 80 ? 2.082 4.982 0.148 1.00 83.12 80 THR A N 1
ATOM 603 C CA . THR A 1 80 ? 2.814 6.242 0.247 1.00 83.12 80 THR A CA 1
ATOM 604 C C . THR A 1 80 ? 3.988 6.232 -0.722 1.00 83.12 80 THR A C 1
ATOM 606 O O . THR A 1 80 ? 4.757 5.274 -0.764 1.00 83.12 80 THR A O 1
ATOM 609 N N . GLY A 1 81 ? 4.140 7.299 -1.506 1.00 86.62 81 GLY A N 1
ATOM 610 C CA . GLY A 1 81 ? 5.228 7.421 -2.475 1.00 86.62 81 GLY A CA 1
ATOM 611 C C . GLY A 1 81 ? 5.035 6.612 -3.762 1.00 86.62 81 GLY A C 1
ATOM 612 O O . GLY A 1 81 ? 5.892 6.667 -4.633 1.00 86.62 81 GLY A O 1
ATOM 613 N N . LEU A 1 82 ? 3.955 5.839 -3.927 1.00 88.31 82 LEU A N 1
ATOM 614 C CA . LEU A 1 82 ? 3.825 4.962 -5.097 1.00 88.31 82 LEU A CA 1
ATOM 615 C C . LEU A 1 82 ? 3.708 5.745 -6.412 1.00 88.31 82 LEU A C 1
ATOM 617 O O . LEU A 1 82 ? 4.264 5.341 -7.431 1.00 88.31 82 LEU A O 1
ATOM 621 N N . VAL A 1 83 ? 3.011 6.883 -6.407 1.00 89.38 83 VAL A N 1
ATOM 622 C CA . VAL A 1 83 ? 2.878 7.726 -7.606 1.00 89.38 83 VAL A CA 1
ATOM 623 C C . VAL A 1 83 ? 4.237 8.291 -8.012 1.00 89.38 83 VAL A C 1
ATOM 625 O O . VAL A 1 83 ? 4.584 8.279 -9.192 1.00 89.38 83 VAL A O 1
ATOM 628 N N . GLU A 1 84 ? 5.015 8.758 -7.041 1.00 91.31 84 GLU A N 1
ATOM 629 C CA . GLU A 1 84 ? 6.390 9.219 -7.206 1.00 91.31 84 GLU A CA 1
ATOM 630 C C . GLU A 1 84 ? 7.280 8.089 -7.737 1.00 91.31 84 GLU A C 1
ATOM 632 O O . GLU A 1 84 ? 8.018 8.295 -8.697 1.00 91.31 84 GLU A O 1
ATOM 637 N N . ALA A 1 85 ? 7.137 6.874 -7.204 1.00 92.50 85 ALA A N 1
ATOM 638 C CA . ALA A 1 85 ? 7.883 5.698 -7.640 1.00 92.50 85 ALA A CA 1
ATOM 639 C C . ALA A 1 85 ? 7.575 5.293 -9.088 1.00 92.50 85 ALA A C 1
ATOM 641 O O . ALA A 1 85 ? 8.480 4.960 -9.858 1.00 92.50 85 ALA A O 1
ATOM 642 N N . LEU A 1 86 ? 6.305 5.353 -9.489 1.00 92.56 86 LEU A N 1
ATOM 643 C CA . LEU A 1 86 ? 5.880 5.064 -10.858 1.00 92.56 86 LEU A CA 1
ATOM 644 C C . LEU A 1 86 ? 6.362 6.137 -11.839 1.00 92.56 86 LEU A C 1
ATOM 646 O O . LEU A 1 86 ? 6.878 5.803 -12.903 1.00 92.56 86 LEU A O 1
ATOM 650 N N . LYS A 1 87 ? 6.288 7.420 -11.467 1.00 91.38 87 LYS A N 1
ATOM 651 C CA . LYS A 1 87 ? 6.867 8.513 -12.267 1.00 91.38 87 LYS A CA 1
ATOM 652 C C . LYS A 1 87 ? 8.380 8.380 -12.404 1.00 91.38 87 LYS A C 1
ATOM 654 O O . LYS A 1 87 ? 8.919 8.548 -13.494 1.00 91.38 87 LYS A O 1
ATOM 659 N N . TRP A 1 88 ? 9.059 8.046 -11.312 1.00 92.75 88 TRP A N 1
ATOM 660 C CA . TRP A 1 88 ? 10.491 7.783 -11.309 1.00 92.75 88 TRP A CA 1
ATOM 661 C C . TRP A 1 88 ? 10.860 6.604 -12.222 1.00 92.75 88 TRP A C 1
ATOM 663 O O . TRP A 1 88 ? 11.842 6.667 -12.963 1.00 92.75 88 TRP A O 1
ATOM 673 N N . THR A 1 89 ? 10.041 5.555 -12.220 1.00 94.00 89 THR A N 1
ATOM 674 C CA . THR A 1 89 ? 10.193 4.411 -13.125 1.00 94.00 89 THR A CA 1
ATOM 675 C C . THR A 1 89 ? 10.087 4.845 -14.587 1.00 94.00 89 THR A C 1
ATOM 677 O O . THR A 1 89 ? 10.943 4.477 -15.388 1.00 94.00 89 THR A O 1
ATOM 680 N N . GLU A 1 90 ? 9.100 5.676 -14.932 1.00 92.12 90 GLU A N 1
ATOM 681 C CA . GLU A 1 90 ? 8.909 6.185 -16.297 1.00 92.12 90 GLU A CA 1
ATOM 682 C C . GLU A 1 90 ? 10.098 7.000 -16.812 1.00 92.12 90 GLU A C 1
ATOM 684 O O . GLU A 1 90 ? 10.492 6.838 -17.963 1.00 92.12 90 GLU A O 1
ATOM 689 N N . VAL A 1 91 ? 10.709 7.843 -15.973 1.00 92.38 91 VAL A N 1
ATOM 690 C CA . VAL A 1 91 ? 11.893 8.622 -16.386 1.00 92.38 91 VAL A CA 1
ATOM 691 C C . VAL A 1 91 ? 13.180 7.796 -16.393 1.00 92.38 91 VAL A C 1
ATOM 693 O O . VAL A 1 91 ? 14.143 8.165 -17.060 1.00 92.38 91 VAL A O 1
ATOM 696 N N . SER A 1 92 ? 13.215 6.690 -15.646 1.00 93.56 92 SER A N 1
ATOM 697 C CA . SER A 1 92 ? 14.398 5.830 -15.535 1.00 93.56 92 SER A CA 1
ATOM 698 C C . SER A 1 92 ? 14.440 4.726 -16.588 1.00 93.56 92 SER A C 1
ATOM 700 O O . SER A 1 92 ? 15.521 4.201 -16.868 1.00 93.56 92 SER A O 1
ATOM 702 N N . ARG A 1 93 ? 13.290 4.330 -17.142 1.00 92.31 93 ARG A N 1
ATOM 703 C CA . ARG A 1 93 ? 13.206 3.226 -18.102 1.00 92.31 93 ARG A CA 1
ATOM 704 C C . ARG A 1 93 ? 13.648 3.648 -19.498 1.00 92.31 93 ARG A C 1
ATOM 706 O O . ARG A 1 93 ? 13.321 4.731 -19.975 1.00 92.31 93 ARG A O 1
ATOM 713 N N . GLY A 1 94 ? 14.365 2.761 -20.178 1.00 90.06 94 GLY A N 1
ATOM 714 C CA . GLY A 1 94 ? 14.603 2.886 -21.612 1.00 90.06 94 GLY A CA 1
ATOM 715 C C . GLY A 1 94 ? 13.314 2.691 -22.434 1.00 90.06 94 GLY A C 1
ATOM 716 O O . GLY A 1 94 ? 12.368 2.070 -21.949 1.00 90.06 94 GLY A O 1
ATOM 717 N N . PRO A 1 95 ? 13.271 3.138 -23.707 1.00 86.06 95 PRO A N 1
ATOM 718 C CA . PRO A 1 95 ? 12.069 3.062 -24.553 1.00 86.06 95 PRO A CA 1
ATOM 719 C C . PRO A 1 95 ? 11.508 1.648 -24.765 1.00 86.06 95 PRO A C 1
ATOM 721 O O . PRO A 1 95 ? 10.322 1.483 -25.034 1.00 86.06 95 PRO A O 1
ATOM 724 N N . THR A 1 96 ? 12.365 0.631 -24.672 1.00 87.94 96 THR A N 1
ATOM 725 C CA . THR A 1 96 ? 12.017 -0.787 -24.849 1.00 87.94 96 THR A CA 1
ATOM 726 C C . THR A 1 96 ? 12.196 -1.598 -23.566 1.00 87.94 96 THR A C 1
ATOM 728 O O . THR A 1 96 ? 12.076 -2.819 -23.592 1.00 87.94 96 THR A O 1
ATOM 731 N N . GLU A 1 97 ? 12.539 -0.942 -22.455 1.00 91.81 97 GLU A N 1
ATOM 732 C CA . GLU A 1 97 ? 12.827 -1.604 -21.187 1.00 91.81 97 GLU A CA 1
ATOM 733 C C . GLU A 1 97 ? 11.512 -1.959 -20.481 1.00 91.81 97 GLU A C 1
ATOM 735 O O . GLU A 1 97 ? 10.638 -1.108 -20.295 1.00 91.81 97 GLU A O 1
ATOM 740 N N . LEU A 1 98 ? 11.365 -3.228 -20.094 1.00 93.38 98 LEU A N 1
ATOM 741 C CA . LEU A 1 98 ? 10.227 -3.684 -19.302 1.00 93.38 98 LEU A CA 1
ATOM 742 C C . LEU A 1 98 ? 10.442 -3.322 -17.831 1.00 93.38 98 LEU A C 1
ATOM 744 O O . LEU A 1 98 ? 11.535 -3.505 -17.297 1.00 93.38 98 LEU A O 1
ATOM 748 N N . CYS A 1 99 ? 9.387 -2.861 -17.164 1.00 94.19 99 CYS A N 1
ATOM 749 C CA . CYS A 1 99 ? 9.336 -2.744 -15.716 1.00 94.19 99 CYS A CA 1
ATOM 750 C C . CYS A 1 99 ? 8.431 -3.828 -15.126 1.00 94.19 99 CYS A C 1
ATOM 752 O O . CYS A 1 99 ? 7.229 -3.867 -15.386 1.00 94.19 99 CYS A O 1
ATOM 754 N N . THR A 1 100 ? 9.010 -4.694 -14.305 1.00 93.12 100 THR A N 1
ATOM 755 C CA . THR A 1 100 ? 8.287 -5.702 -13.541 1.00 93.12 100 THR A CA 1
ATOM 756 C C . THR A 1 100 ? 7.853 -5.124 -12.198 1.00 93.12 100 THR A C 1
ATOM 758 O O . THR A 1 100 ? 8.681 -4.694 -11.393 1.00 93.12 100 THR A O 1
ATOM 761 N N . LEU A 1 101 ? 6.547 -5.132 -11.939 1.00 91.19 101 LEU A N 1
ATOM 762 C CA . LEU A 1 101 ? 5.971 -4.767 -10.650 1.00 91.19 101 LEU A CA 1
ATOM 763 C C . LEU A 1 101 ? 5.784 -6.016 -9.788 1.00 91.19 101 LEU A C 1
ATOM 765 O O . LEU A 1 101 ? 5.265 -7.040 -10.245 1.00 91.19 101 LEU A O 1
ATOM 769 N N . THR A 1 102 ? 6.199 -5.919 -8.525 1.00 86.44 102 THR A N 1
ATOM 770 C CA . THR A 1 102 ? 6.004 -6.990 -7.541 1.00 86.44 102 THR A CA 1
ATOM 771 C C . THR A 1 102 ? 4.523 -7.314 -7.338 1.00 86.44 102 THR A C 1
ATOM 773 O O . THR A 1 102 ? 3.688 -6.418 -7.239 1.00 86.44 102 THR A O 1
ATOM 776 N N . GLY A 1 103 ? 4.197 -8.599 -7.203 1.00 81.44 103 GLY A N 1
ATOM 777 C CA . GLY A 1 103 ? 2.836 -9.074 -6.951 1.00 81.44 103 GLY A CA 1
ATOM 778 C C . GLY A 1 103 ? 2.387 -8.865 -5.505 1.00 81.44 103 GLY A C 1
ATOM 779 O O . GLY A 1 103 ? 1.260 -9.181 -5.142 1.00 81.44 103 GLY A O 1
ATOM 780 N N . VAL A 1 104 ? 3.265 -8.333 -4.653 1.00 81.06 104 VAL A N 1
ATOM 781 C CA . VAL A 1 104 ? 2.907 -7.863 -3.307 1.00 81.06 104 VAL A CA 1
ATOM 782 C C . VAL A 1 104 ? 2.025 -6.605 -3.364 1.00 81.06 104 VAL A C 1
ATOM 784 O O . VAL A 1 104 ? 1.342 -6.290 -2.393 1.00 81.06 104 VAL A O 1
ATOM 787 N N . LEU A 1 105 ? 2.009 -5.891 -4.493 1.00 80.50 105 LEU A N 1
ATOM 788 C CA . LEU A 1 105 ? 0.999 -4.873 -4.778 1.00 80.50 105 LEU A CA 1
ATOM 789 C C . LEU A 1 105 ? -0.351 -5.561 -5.028 1.00 80.50 105 LEU A C 1
ATOM 791 O O . LEU A 1 105 ? -0.446 -6.397 -5.921 1.00 80.50 105 LEU A O 1
ATOM 795 N N . GLU A 1 106 ? -1.391 -5.205 -4.266 1.00 72.44 106 GLU A N 1
ATOM 796 C CA . GLU A 1 106 ? -2.722 -5.827 -4.407 1.00 72.44 106 GLU A CA 1
ATOM 797 C C . GLU A 1 106 ? -3.377 -5.524 -5.767 1.00 72.44 106 GLU A C 1
ATOM 799 O O . GLU A 1 106 ? -4.097 -6.368 -6.290 1.00 72.44 106 GLU A O 1
ATOM 804 N N . TYR A 1 107 ? -3.115 -4.346 -6.352 1.00 79.44 107 TYR A N 1
ATOM 805 C CA . TYR A 1 107 ? -3.713 -3.902 -7.622 1.00 79.44 107 TYR A CA 1
ATOM 806 C C . TYR A 1 107 ? -2.750 -3.021 -8.440 1.00 79.44 107 TYR A C 1
ATOM 808 O O . TYR A 1 107 ? -3.005 -1.823 -8.621 1.00 79.44 107 TYR A O 1
ATOM 816 N N . PRO A 1 108 ? -1.617 -3.563 -8.920 1.00 84.12 108 PRO A N 1
ATOM 817 C CA . PRO A 1 108 ? -0.596 -2.778 -9.613 1.00 84.12 108 PRO A CA 1
ATOM 818 C C . PRO A 1 108 ? -1.141 -2.043 -10.849 1.00 84.12 108 PRO A C 1
ATOM 820 O O . PRO A 1 108 ? -0.732 -0.915 -11.126 1.00 84.12 108 PRO A O 1
ATOM 823 N N . GLU A 1 109 ? -2.123 -2.617 -11.544 1.00 86.56 109 GLU A N 1
ATOM 824 C CA . GLU A 1 109 ? -2.793 -1.998 -12.687 1.00 86.56 109 GLU A CA 1
ATOM 825 C C . GLU A 1 109 ? -3.567 -0.735 -12.290 1.00 86.56 109 GLU A C 1
ATOM 827 O O . GLU A 1 109 ? -3.502 0.276 -12.987 1.00 86.56 109 GLU A O 1
ATOM 832 N N . ALA A 1 110 ? -4.280 -0.764 -11.159 1.00 85.88 110 ALA A N 1
ATOM 833 C CA . ALA A 1 110 ? -5.051 0.384 -10.681 1.00 85.88 110 ALA A CA 1
ATOM 834 C C . ALA A 1 110 ? -4.129 1.557 -10.315 1.00 85.88 110 ALA A C 1
ATOM 836 O O . ALA A 1 110 ? -4.430 2.715 -10.617 1.00 85.88 110 ALA A O 1
ATOM 837 N N . TYR A 1 111 ? -2.971 1.261 -9.720 1.00 87.19 111 TYR A N 1
ATOM 838 C CA . TYR A 1 111 ? -1.976 2.280 -9.398 1.00 87.19 111 TYR A CA 1
ATOM 839 C C . TYR A 1 111 ? -1.335 2.883 -10.644 1.00 87.19 111 TYR A C 1
ATOM 841 O O . TYR A 1 111 ? -1.189 4.103 -10.715 1.00 87.19 111 TYR A O 1
ATOM 849 N N . LEU A 1 112 ? -1.022 2.066 -11.654 1.00 89.75 112 LEU A N 1
ATOM 850 C CA . LEU A 1 112 ? -0.565 2.573 -12.949 1.00 89.75 112 LEU A CA 1
ATOM 851 C C . LEU A 1 112 ? -1.618 3.451 -13.615 1.00 89.75 112 LEU A C 1
ATOM 853 O O . LEU A 1 112 ? -1.286 4.518 -14.126 1.00 89.75 112 LEU A O 1
ATOM 857 N N . GLN A 1 113 ? -2.890 3.053 -13.573 1.00 88.81 113 GLN A N 1
ATOM 858 C CA . GLN A 1 113 ? -3.970 3.864 -14.121 1.00 88.81 113 GLN A CA 1
ATOM 859 C C . GLN A 1 113 ? -4.049 5.234 -13.440 1.00 88.81 113 GLN A C 1
ATOM 861 O O . GLN A 1 113 ? -4.184 6.257 -14.112 1.00 88.81 113 GLN A O 1
ATOM 866 N N . PHE A 1 114 ? -3.929 5.262 -12.113 1.00 86.88 114 PHE A N 1
ATOM 867 C CA . PHE A 1 114 ? -3.974 6.497 -11.340 1.00 86.88 114 PHE A CA 1
ATOM 868 C C . PHE A 1 114 ? -2.744 7.387 -11.577 1.00 86.88 114 PHE A C 1
ATOM 870 O O . PHE A 1 114 ? -2.880 8.601 -11.751 1.00 86.88 114 PHE A O 1
ATOM 877 N N . ALA A 1 115 ? -1.548 6.794 -11.603 1.00 88.94 115 ALA A N 1
ATOM 878 C CA . ALA A 1 115 ? -0.291 7.523 -11.728 1.00 88.94 115 ALA A CA 1
ATOM 879 C C . ALA A 1 115 ? -0.026 8.010 -13.159 1.00 88.94 115 ALA A C 1
ATOM 881 O O . ALA A 1 115 ? 0.342 9.170 -13.349 1.00 88.94 115 ALA A O 1
ATOM 882 N N . LEU A 1 116 ? -0.224 7.139 -14.154 1.00 87.56 116 LEU A N 1
ATOM 883 C CA . LEU A 1 116 ? 0.120 7.404 -15.555 1.00 87.56 116 LEU A CA 1
ATOM 884 C C . LEU A 1 116 ? -1.030 8.017 -16.351 1.00 87.56 116 LEU A C 1
ATOM 886 O O . LEU A 1 116 ? -0.787 8.632 -17.385 1.00 87.56 116 LEU A O 1
ATOM 890 N N . LYS A 1 117 ? -2.273 7.866 -15.875 1.00 89.19 117 LYS A N 1
ATOM 891 C CA . LYS A 1 117 ? -3.484 8.371 -16.539 1.00 89.19 117 LYS A CA 1
ATOM 892 C C . LYS A 1 117 ? -3.538 7.986 -18.031 1.00 89.19 117 LYS A C 1
ATOM 894 O O . LYS A 1 117 ? -3.669 8.872 -18.879 1.00 89.19 117 LYS A O 1
ATOM 899 N N . PRO A 1 118 ? -3.415 6.686 -18.372 1.00 87.50 118 PRO A N 1
ATOM 900 C CA . PRO A 1 118 ? -3.479 6.243 -19.762 1.00 87.50 118 PRO A CA 1
ATOM 901 C C . PRO A 1 118 ? -4.854 6.548 -20.370 1.00 87.50 118 PRO A C 1
ATOM 903 O O . PRO A 1 118 ? -5.839 6.710 -19.645 1.00 87.50 118 PRO A O 1
ATOM 906 N N . ASP A 1 119 ? -4.936 6.580 -21.704 1.00 88.38 119 ASP A N 1
ATOM 907 C CA . ASP A 1 119 ? -6.207 6.758 -22.413 1.00 88.38 119 ASP A CA 1
ATOM 908 C C . ASP A 1 119 ? -7.220 5.678 -21.979 1.00 88.38 119 ASP A C 1
ATOM 910 O O . ASP A 1 119 ? -6.980 4.490 -22.235 1.00 88.38 119 ASP A O 1
ATOM 914 N N . PRO A 1 120 ? -8.366 6.044 -21.370 1.00 87.12 120 PRO A N 1
ATOM 915 C CA . PRO A 1 120 ? -9.357 5.072 -20.920 1.00 87.12 120 PRO A CA 1
ATOM 916 C C . PRO A 1 120 ? -9.891 4.199 -22.058 1.00 87.12 120 PRO A C 1
ATOM 918 O O . PRO A 1 120 ? -10.163 3.018 -21.845 1.00 87.12 120 PRO A O 1
ATOM 921 N N . GLY A 1 121 ? -10.001 4.751 -23.274 1.00 89.50 121 GLY A N 1
ATOM 922 C CA . GLY A 1 121 ? -10.462 4.003 -24.440 1.00 89.50 121 GLY A CA 1
ATOM 923 C C . GLY A 1 121 ? -9.522 2.853 -24.806 1.00 89.50 121 GLY A C 1
ATOM 924 O O . GLY A 1 121 ? -9.987 1.770 -25.161 1.00 89.50 121 GLY A O 1
ATOM 925 N N . SER A 1 122 ? -8.208 3.062 -24.698 1.00 87.56 122 SER A N 1
ATOM 926 C CA . SER A 1 122 ? -7.200 2.023 -24.933 1.00 87.56 122 SER A CA 1
ATOM 927 C C . SER A 1 122 ? -7.342 0.849 -23.959 1.00 87.56 122 SER A C 1
ATOM 929 O O . SER A 1 122 ? -7.397 -0.297 -24.402 1.00 87.56 122 SER A O 1
ATOM 931 N N . ILE A 1 123 ? -7.516 1.132 -22.665 1.00 88.50 123 ILE A N 1
ATOM 932 C CA . ILE A 1 123 ? -7.657 0.117 -21.614 1.00 88.50 123 ILE A CA 1
ATOM 933 C C . ILE A 1 123 ? -8.976 -0.652 -21.769 1.00 88.50 123 ILE A C 1
ATOM 935 O O . ILE A 1 123 ? -8.992 -1.879 -21.710 1.00 88.50 123 ILE A O 1
ATOM 939 N N . GLN A 1 124 ? -10.084 0.041 -22.056 1.00 84.81 124 GLN A N 1
ATOM 940 C CA . GLN A 1 124 ? -11.399 -0.588 -22.257 1.00 84.81 124 GLN A CA 1
ATOM 941 C C . GLN A 1 124 ? -11.439 -1.564 -23.440 1.00 84.81 124 GLN A C 1
ATOM 943 O O . GLN A 1 124 ? -12.189 -2.536 -23.409 1.00 84.81 124 GLN A O 1
ATOM 948 N N . ARG A 1 125 ? -10.623 -1.334 -24.475 1.00 90.25 125 ARG A N 1
ATOM 949 C CA . ARG A 1 125 ? -10.480 -2.249 -25.620 1.00 90.25 125 ARG A CA 1
ATOM 950 C C . ARG A 1 125 ? -9.563 -3.447 -25.331 1.00 90.25 125 ARG A C 1
ATOM 952 O O . ARG A 1 125 ? -9.245 -4.192 -26.252 1.00 90.25 125 ARG A O 1
ATOM 959 N N . GLY A 1 126 ? -9.135 -3.629 -24.081 1.00 81.75 126 GLY A N 1
ATOM 960 C CA . GLY A 1 126 ? -8.195 -4.675 -23.679 1.00 81.75 126 GLY A CA 1
ATOM 961 C C . GLY A 1 126 ? -6.729 -4.298 -23.893 1.00 81.75 126 GLY A C 1
ATOM 962 O O . GLY A 1 126 ? -5.869 -5.176 -23.886 1.00 81.75 126 GLY A O 1
ATOM 963 N N . GLY A 1 127 ? -6.426 -3.012 -24.099 1.00 78.00 127 GLY A N 1
ATOM 964 C CA . GLY A 1 127 ? -5.051 -2.525 -24.077 1.00 78.00 127 GLY A CA 1
ATOM 965 C C . GLY A 1 127 ? -4.430 -2.741 -22.696 1.00 78.00 127 GLY A C 1
ATOM 966 O O . GLY A 1 127 ? -5.045 -2.427 -21.679 1.00 78.00 127 GLY A O 1
ATOM 967 N N . GLY A 1 128 ? -3.222 -3.305 -22.664 1.00 83.31 128 GLY A N 1
ATOM 968 C CA . GLY A 1 128 ? -2.428 -3.424 -21.441 1.00 83.31 128 GLY A CA 1
ATOM 969 C C . GLY A 1 128 ? -1.690 -2.128 -21.099 1.00 83.31 128 GLY A C 1
ATOM 970 O O . GLY A 1 128 ? -1.931 -1.083 -21.698 1.00 83.31 128 GLY A O 1
ATOM 971 N N . TYR A 1 129 ? -0.739 -2.221 -20.170 1.00 87.50 129 TYR A N 1
ATOM 972 C CA . TYR A 1 129 ? 0.174 -1.133 -19.809 1.00 87.50 129 TYR A CA 1
ATOM 973 C C . TYR A 1 129 ? 1.518 -1.348 -20.524 1.00 87.50 129 TYR A C 1
ATOM 975 O O . TYR A 1 129 ? 2.294 -2.209 -20.103 1.00 87.50 129 TYR A O 1
ATOM 983 N N . PRO A 1 130 ? 1.811 -0.634 -21.630 1.00 86.69 130 PRO A N 1
ATOM 984 C CA . PRO A 1 130 ? 3.003 -0.902 -22.426 1.00 86.69 130 PRO A CA 1
ATOM 985 C C . PRO A 1 130 ? 4.291 -0.694 -21.626 1.00 86.69 130 PRO A C 1
ATOM 987 O O . PRO A 1 130 ? 4.520 0.357 -21.024 1.00 86.69 130 PRO A O 1
ATOM 990 N N . GLY A 1 131 ? 5.156 -1.705 -21.657 1.00 90.00 131 GLY A N 1
ATOM 991 C CA . GLY A 1 131 ? 6.414 -1.697 -20.919 1.00 90.00 131 GLY A CA 1
ATOM 992 C C . GLY A 1 131 ? 6.285 -2.068 -19.442 1.00 90.00 131 GLY A C 1
ATOM 993 O O . GLY A 1 131 ? 7.255 -1.906 -18.711 1.00 90.00 131 GLY A O 1
ATOM 994 N N . TYR A 1 132 ? 5.130 -2.584 -19.010 1.00 92.62 132 TYR A N 1
ATOM 995 C CA . TYR A 1 132 ? 4.937 -3.130 -17.670 1.00 92.62 132 TYR A CA 1
ATOM 996 C C . TYR A 1 132 ? 4.627 -4.624 -17.702 1.00 92.62 132 TYR A C 1
ATOM 998 O O . TYR A 1 132 ? 3.889 -5.117 -18.557 1.00 92.62 132 TYR A O 1
ATOM 1006 N N . HIS A 1 133 ? 5.186 -5.335 -16.731 1.00 91.88 133 HIS A N 1
ATOM 1007 C CA . HIS A 1 133 ? 4.896 -6.727 -16.438 1.00 91.88 133 HIS A CA 1
ATOM 1008 C C . HIS A 1 133 ? 4.491 -6.855 -14.968 1.00 91.88 133 HIS A C 1
ATOM 1010 O O . HIS A 1 133 ? 5.076 -6.210 -14.101 1.00 91.88 133 HIS A O 1
ATOM 1016 N N . PHE A 1 134 ? 3.496 -7.687 -14.675 1.00 90.62 134 PHE A N 1
ATOM 1017 C CA . PHE A 1 134 ? 2.974 -7.864 -13.321 1.00 90.62 134 PHE A CA 1
ATOM 1018 C C . PHE A 1 134 ? 3.260 -9.279 -12.846 1.00 90.62 134 PHE A C 1
ATOM 1020 O O . PHE A 1 134 ? 2.882 -10.250 -13.507 1.00 90.62 134 PHE A O 1
ATOM 1027 N N . LEU A 1 135 ? 3.909 -9.404 -11.689 1.00 88.25 135 LEU A N 1
ATOM 1028 C CA . LEU A 1 135 ? 4.002 -10.698 -11.028 1.00 88.25 135 LEU A CA 1
ATOM 1029 C C . LEU A 1 135 ? 2.639 -11.088 -10.423 1.00 88.25 135 LEU A C 1
ATOM 1031 O O . LEU A 1 135 ? 1.876 -10.215 -10.011 1.00 88.25 135 LEU A O 1
ATOM 1035 N N . PRO A 1 136 ? 2.330 -12.396 -10.323 1.00 85.56 136 PRO A N 1
ATOM 1036 C CA . PRO A 1 136 ? 1.109 -12.879 -9.679 1.00 85.56 136 PRO A CA 1
ATOM 1037 C C . PRO A 1 136 ? 0.900 -12.325 -8.264 1.00 85.56 136 PRO A C 1
ATOM 1039 O O . PRO A 1 136 ? 1.852 -12.235 -7.492 1.00 85.56 136 PRO A O 1
ATOM 1042 N N . LEU A 1 137 ? -0.350 -12.036 -7.892 1.00 81.50 137 LEU A N 1
ATOM 1043 C CA . LEU A 1 137 ? -0.698 -11.515 -6.565 1.00 81.50 137 LEU A CA 1
ATOM 1044 C C . LEU A 1 137 ? -0.124 -12.366 -5.420 1.00 81.50 137 LEU A C 1
ATOM 1046 O O . LEU A 1 137 ? -0.167 -13.597 -5.446 1.00 81.50 137 LEU A O 1
ATOM 1050 N N . GLY A 1 138 ? 0.413 -11.696 -4.402 1.00 77.50 138 GLY A N 1
ATOM 1051 C CA . GLY A 1 138 ? 1.092 -12.301 -3.255 1.00 77.50 138 GLY A CA 1
ATOM 1052 C C . GLY A 1 138 ? 2.521 -12.782 -3.536 1.00 77.50 138 GLY A C 1
ATOM 1053 O O . GLY A 1 138 ? 3.212 -13.197 -2.604 1.00 77.50 138 GLY A O 1
ATOM 1054 N N . ARG A 1 139 ? 3.002 -12.723 -4.785 1.00 82.38 139 ARG A N 1
ATOM 1055 C CA . ARG A 1 139 ? 4.370 -13.116 -5.135 1.00 82.38 139 ARG A CA 1
ATOM 1056 C C . ARG A 1 139 ? 5.324 -11.927 -5.017 1.00 82.38 139 ARG A C 1
ATOM 1058 O O . ARG A 1 139 ? 5.243 -10.975 -5.791 1.00 82.38 139 ARG A O 1
ATOM 1065 N N . ALA A 1 140 ? 6.282 -12.031 -4.100 1.00 81.88 140 ALA A N 1
ATOM 1066 C CA . ALA A 1 140 ? 7.467 -11.183 -4.115 1.00 81.88 140 ALA A CA 1
ATOM 1067 C C . ALA A 1 140 ? 8.387 -11.557 -5.286 1.00 81.88 140 ALA A C 1
ATOM 1069 O O . ALA A 1 140 ? 8.415 -12.703 -5.743 1.00 81.88 140 ALA A O 1
ATOM 1070 N N . THR A 1 141 ? 9.150 -10.580 -5.748 1.00 81.88 141 THR A N 1
ATOM 1071 C CA . THR A 1 141 ? 10.281 -10.790 -6.647 1.00 81.88 141 THR A CA 1
ATOM 1072 C C . THR A 1 141 ? 11.299 -11.742 -6.015 1.00 81.88 141 THR A C 1
ATOM 1074 O O . THR A 1 141 ? 11.580 -11.693 -4.815 1.00 81.88 141 THR A O 1
ATOM 1077 N N . ASP A 1 142 ? 11.843 -12.646 -6.824 1.00 82.88 142 ASP A N 1
ATOM 1078 C CA . ASP A 1 142 ? 12.869 -13.602 -6.419 1.00 82.88 142 ASP A CA 1
ATOM 1079 C C . ASP A 1 142 ? 14.080 -13.452 -7.346 1.00 82.88 142 ASP A C 1
ATOM 1081 O O . ASP A 1 142 ? 14.023 -13.907 -8.487 1.00 82.88 142 ASP A O 1
ATOM 1085 N N . PRO A 1 143 ? 15.210 -12.905 -6.867 1.00 76.50 143 PRO A N 1
ATOM 1086 C CA . PRO A 1 143 ? 16.441 -12.751 -7.645 1.00 76.50 143 PRO A CA 1
ATOM 1087 C C . PRO A 1 143 ? 16.952 -14.009 -8.351 1.00 76.50 143 PRO A C 1
ATOM 1089 O O . PRO A 1 143 ? 17.732 -13.912 -9.295 1.00 76.50 143 PRO A O 1
ATOM 1092 N N . ARG A 1 144 ? 16.570 -15.197 -7.867 1.00 77.56 144 ARG A N 1
ATOM 1093 C CA . ARG A 1 144 ? 16.971 -16.485 -8.448 1.00 77.56 144 ARG A CA 1
ATOM 1094 C C . ARG A 1 144 ? 16.073 -16.916 -9.605 1.00 77.56 144 ARG A C 1
ATOM 1096 O O . ARG A 1 144 ? 16.479 -17.775 -10.380 1.00 77.56 144 ARG A O 1
ATOM 1103 N N . ARG A 1 145 ? 14.851 -16.385 -9.682 1.00 81.44 145 ARG A N 1
ATOM 1104 C CA . ARG A 1 145 ? 13.831 -16.750 -10.681 1.00 81.44 145 ARG A CA 1
ATOM 1105 C C . ARG A 1 145 ? 13.540 -15.612 -11.653 1.00 81.44 145 ARG A C 1
ATOM 1107 O O . ARG A 1 145 ? 13.276 -15.864 -12.822 1.00 81.44 145 ARG A O 1
ATOM 1114 N N . ASP A 1 146 ? 13.603 -14.383 -11.167 1.00 83.56 146 ASP A N 1
ATOM 1115 C CA . ASP A 1 146 ? 13.279 -13.158 -11.883 1.00 83.56 146 ASP A CA 1
ATOM 1116 C C . ASP A 1 146 ? 14.572 -12.532 -12.415 1.00 83.56 146 ASP A C 1
ATOM 1118 O O . ASP A 1 146 ? 15.080 -11.534 -11.921 1.00 83.56 146 ASP A O 1
ATOM 1122 N N . THR A 1 147 ? 15.173 -13.194 -13.401 1.00 78.88 147 THR A N 1
ATOM 1123 C CA . THR A 1 147 ? 16.465 -12.788 -13.979 1.00 78.88 147 THR A CA 1
ATOM 1124 C C . THR A 1 147 ? 16.322 -12.037 -15.298 1.00 78.88 147 THR A C 1
ATOM 1126 O O . THR A 1 147 ? 17.328 -11.748 -15.938 1.00 78.88 147 THR A O 1
ATOM 1129 N N . ALA A 1 148 ? 15.090 -11.768 -15.740 1.00 86.31 148 ALA A N 1
ATOM 1130 C CA . ALA A 1 148 ? 14.843 -11.060 -16.988 1.00 86.31 148 ALA A CA 1
ATOM 1131 C C . ALA A 1 148 ? 15.396 -9.634 -16.904 1.00 86.31 148 ALA A C 1
ATOM 1133 O O . ALA A 1 148 ? 15.258 -8.976 -15.869 1.00 86.31 148 ALA A O 1
ATOM 1134 N N . GLU A 1 149 ? 16.010 -9.171 -17.991 1.00 90.31 149 GLU A N 1
ATOM 1135 C CA . GLU A 1 149 ? 16.520 -7.807 -18.070 1.00 90.31 149 GLU A CA 1
ATOM 1136 C C . GLU A 1 149 ? 15.401 -6.780 -17.967 1.00 90.31 149 GLU A C 1
ATOM 1138 O O . GLU A 1 149 ? 14.304 -6.964 -18.501 1.00 90.31 149 GLU A O 1
ATOM 1143 N N . GLY A 1 150 ? 15.722 -5.670 -17.312 1.00 92.31 150 GLY A N 1
ATOM 1144 C CA . GLY A 1 150 ? 14.840 -4.524 -17.197 1.00 92.31 150 GLY A CA 1
ATOM 1145 C C . GLY A 1 150 ? 14.805 -3.955 -15.792 1.00 92.31 150 GLY A C 1
ATOM 1146 O O . GLY A 1 150 ? 15.732 -4.128 -14.993 1.00 92.31 150 GLY A O 1
ATOM 1147 N N . LEU A 1 151 ? 13.719 -3.250 -15.503 1.00 94.25 151 LEU A N 1
ATOM 1148 C CA . LEU A 1 151 ? 13.481 -2.630 -14.214 1.00 94.25 151 LEU A CA 1
ATOM 1149 C C . LEU A 1 151 ? 12.577 -3.487 -13.340 1.00 94.25 151 LEU A C 1
ATOM 1151 O O . LEU A 1 151 ? 11.665 -4.148 -13.823 1.00 94.25 151 LEU A O 1
ATOM 1155 N N . TYR A 1 152 ? 12.786 -3.403 -12.035 1.00 92.75 152 TYR A N 1
ATOM 1156 C CA . TYR A 1 152 ? 11.943 -4.028 -11.029 1.00 92.75 152 TYR A CA 1
ATOM 1157 C C . TYR A 1 152 ? 11.600 -2.991 -9.977 1.00 92.75 152 TYR A C 1
ATOM 1159 O O . TYR A 1 152 ? 12.497 -2.461 -9.317 1.00 92.75 152 TYR A O 1
ATOM 1167 N N . LEU A 1 153 ? 10.310 -2.686 -9.849 1.00 92.06 153 LEU A N 1
ATOM 1168 C CA . LEU A 1 153 ? 9.811 -1.805 -8.805 1.00 92.06 153 LEU A CA 1
ATOM 1169 C C . LEU A 1 153 ? 9.245 -2.650 -7.667 1.00 92.06 153 LEU A C 1
ATOM 1171 O O . LEU A 1 153 ? 8.303 -3.431 -7.836 1.00 92.06 153 LEU A O 1
ATOM 1175 N N . GLU A 1 154 ? 9.827 -2.468 -6.490 1.00 88.12 154 GLU A N 1
ATOM 1176 C CA . GLU A 1 154 ? 9.549 -3.279 -5.317 1.00 88.12 154 GLU A CA 1
ATOM 1177 C C . GLU A 1 154 ? 9.265 -2.428 -4.091 1.00 88.12 154 GLU A C 1
ATOM 1179 O O . GLU A 1 154 ? 9.784 -1.322 -3.933 1.00 88.12 154 GLU A O 1
ATOM 1184 N N . ARG A 1 155 ? 8.509 -2.997 -3.154 1.00 84.56 155 ARG A N 1
ATOM 1185 C CA . ARG A 1 155 ? 8.414 -2.446 -1.804 1.00 84.56 155 ARG A CA 1
ATOM 1186 C C . ARG A 1 155 ? 9.743 -2.647 -1.078 1.00 84.56 155 ARG A C 1
ATOM 1188 O O . ARG A 1 155 ? 10.260 -3.762 -1.016 1.00 84.56 155 ARG A O 1
ATOM 1195 N N . ALA A 1 156 ? 10.255 -1.587 -0.459 1.00 81.88 156 ALA A N 1
ATOM 1196 C CA . ALA A 1 156 ? 11.563 -1.562 0.198 1.00 81.88 156 ALA A CA 1
ATOM 1197 C C . ALA A 1 156 ? 11.749 -2.661 1.265 1.00 81.88 156 ALA A C 1
ATOM 1199 O O . ALA A 1 156 ? 12.870 -3.131 1.470 1.00 81.88 156 ALA A O 1
ATOM 1200 N N . TYR A 1 157 ? 10.656 -3.084 1.912 1.00 74.62 157 TYR A N 1
ATOM 1201 C CA . TYR A 1 157 ? 10.636 -4.152 2.916 1.00 74.62 157 TYR A CA 1
ATOM 1202 C C . TYR A 1 157 ? 10.862 -5.558 2.332 1.00 74.62 157 TYR A C 1
ATOM 1204 O O . TYR A 1 157 ? 11.471 -6.400 2.986 1.00 74.62 157 TYR A O 1
ATOM 1212 N N . PHE A 1 158 ? 10.388 -5.815 1.108 1.00 70.12 158 PHE A N 1
ATOM 1213 C CA . PHE A 1 158 ? 10.463 -7.136 0.467 1.00 70.12 158 PHE A CA 1
ATOM 1214 C C . PHE A 1 158 ? 11.717 -7.326 -0.389 1.00 70.12 158 PHE A C 1
ATOM 1216 O O . PHE A 1 158 ? 12.037 -8.455 -0.754 1.00 70.12 158 PHE A O 1
ATOM 1223 N N . ALA A 1 159 ? 12.448 -6.244 -0.656 1.00 62.00 159 ALA A N 1
ATOM 1224 C CA . ALA A 1 159 ? 13.690 -6.277 -1.408 1.00 62.00 159 ALA A CA 1
ATOM 1225 C C . ALA A 1 159 ? 14.802 -6.988 -0.613 1.00 62.00 159 ALA A C 1
ATOM 1227 O O . ALA A 1 159 ? 15.579 -6.363 0.121 1.00 62.00 159 ALA A O 1
ATOM 1228 N N . GLY A 1 160 ? 14.911 -8.309 -0.761 1.00 61.81 160 GLY A N 1
ATOM 1229 C CA . GLY A 1 160 ? 16.155 -9.012 -0.452 1.00 61.81 160 GLY A CA 1
ATOM 1230 C C . GLY A 1 160 ? 17.246 -8.476 -1.377 1.00 61.81 160 GLY A C 1
ATOM 1231 O O . GLY A 1 160 ? 16.987 -8.344 -2.562 1.00 61.81 160 GLY A O 1
ATOM 1232 N N . LYS A 1 161 ? 18.442 -8.130 -0.870 1.00 63.41 161 LYS A N 1
ATOM 1233 C CA . LYS A 1 161 ? 19.532 -7.554 -1.688 1.00 63.41 161 LYS A CA 1
ATOM 1234 C C . LYS A 1 161 ? 19.948 -8.547 -2.786 1.00 63.41 161 LYS A C 1
ATOM 1236 O O . LYS A 1 161 ? 20.664 -9.501 -2.470 1.00 63.41 161 LYS A O 1
ATOM 1241 N N . PRO A 1 162 ? 19.545 -8.351 -4.051 1.00 65.31 162 PRO A N 1
ATOM 1242 C CA . PRO A 1 162 ? 19.882 -9.281 -5.112 1.00 65.31 162 PRO A CA 1
ATOM 1243 C C . PRO A 1 162 ? 21.347 -9.028 -5.489 1.00 65.31 162 PRO A C 1
ATOM 1245 O O . PRO A 1 162 ? 21.698 -7.881 -5.773 1.00 65.31 162 PRO A O 1
ATOM 1248 N N . PRO A 1 163 ? 22.229 -10.038 -5.500 1.00 69.69 163 PRO A N 1
ATOM 1249 C CA . PRO A 1 163 ? 23.663 -9.817 -5.699 1.00 69.69 163 PRO A CA 1
ATOM 1250 C C . PRO A 1 163 ? 24.016 -9.197 -7.065 1.00 69.69 163 PRO A C 1
ATOM 1252 O O . PRO A 1 163 ? 25.078 -8.600 -7.205 1.00 69.69 163 PRO A O 1
ATOM 1255 N N . ASN A 1 164 ? 23.129 -9.307 -8.057 1.00 78.31 164 ASN A N 1
ATOM 1256 C CA . ASN A 1 164 ? 23.304 -8.826 -9.429 1.00 78.31 164 ASN A CA 1
ATOM 1257 C C . ASN A 1 164 ? 22.359 -7.677 -9.825 1.00 78.31 164 ASN A C 1
ATOM 1259 O O . ASN A 1 164 ? 22.411 -7.225 -10.967 1.00 78.31 164 ASN A O 1
ATOM 1263 N N . TRP A 1 165 ? 21.497 -7.196 -8.927 1.00 88.44 165 TRP A N 1
ATOM 1264 C CA . TRP A 1 165 ? 20.576 -6.109 -9.256 1.00 88.44 165 TRP A CA 1
ATOM 1265 C C . TRP A 1 165 ? 21.161 -4.776 -8.812 1.00 88.44 165 TRP A C 1
ATOM 1267 O O . TRP A 1 165 ? 21.531 -4.586 -7.651 1.00 88.44 165 TRP A O 1
ATOM 1277 N N . LYS A 1 166 ? 21.223 -3.820 -9.736 1.00 91.31 166 LYS A N 1
ATOM 1278 C CA . LYS A 1 166 ? 21.738 -2.483 -9.451 1.00 91.31 166 LYS A CA 1
ATOM 1279 C C . LYS A 1 166 ? 20.583 -1.593 -9.034 1.00 91.31 166 LYS A C 1
ATOM 1281 O O . LYS A 1 166 ? 19.678 -1.343 -9.824 1.00 91.31 166 LYS A O 1
ATOM 1286 N N . LYS A 1 167 ? 20.611 -1.109 -7.795 1.00 92.12 167 LYS A N 1
ATOM 1287 C CA . LYS A 1 167 ? 19.648 -0.106 -7.341 1.00 92.12 167 LYS A CA 1
ATOM 1288 C C . LYS A 1 167 ? 19.801 1.151 -8.200 1.00 92.12 167 LYS A C 1
ATOM 1290 O O . LYS A 1 167 ? 20.908 1.672 -8.331 1.00 92.12 167 LYS A O 1
ATOM 1295 N N . VAL A 1 168 ? 18.699 1.630 -8.761 1.00 93.50 168 VAL A N 1
ATOM 1296 C CA . VAL A 1 168 ? 18.644 2.954 -9.379 1.00 93.50 168 VAL A CA 1
ATOM 1297 C C . VAL A 1 168 ? 18.423 3.953 -8.236 1.00 93.50 168 VAL A C 1
ATOM 1299 O O . VAL A 1 168 ? 17.566 3.699 -7.390 1.00 93.50 168 VAL A O 1
ATOM 1302 N N . PRO A 1 169 ? 19.196 5.043 -8.119 1.00 93.25 169 PRO A N 1
ATOM 1303 C CA . PRO A 1 169 ? 18.923 6.074 -7.123 1.00 93.25 169 PRO A CA 1
ATOM 1304 C C . PRO A 1 169 ? 17.736 6.945 -7.571 1.00 93.25 169 PRO A C 1
ATOM 1306 O O . PRO A 1 169 ? 17.658 7.286 -8.758 1.00 93.25 169 PRO A O 1
ATOM 1309 N N . PRO A 1 170 ? 16.808 7.305 -6.669 1.00 92.94 170 PRO A N 1
ATOM 1310 C CA . PRO A 1 170 ? 15.758 8.254 -7.006 1.00 92.94 170 PRO A CA 1
ATOM 1311 C C . PRO A 1 170 ? 16.322 9.677 -7.156 1.00 92.94 170 PRO A C 1
ATOM 1313 O O . PRO A 1 170 ? 17.351 9.999 -6.556 1.00 92.94 170 PRO A O 1
ATOM 1316 N N . PRO A 1 171 ? 15.651 10.547 -7.933 1.00 90.75 171 PRO A N 1
ATOM 1317 C CA . PRO A 1 171 ? 15.856 11.992 -7.882 1.00 90.75 171 PRO A CA 1
ATOM 1318 C C . PRO A 1 171 ? 15.721 12.534 -6.453 1.00 90.75 171 PRO A C 1
ATOM 1320 O O . PRO A 1 171 ? 14.958 11.987 -5.658 1.00 90.75 171 PRO A O 1
ATOM 1323 N N . GLU A 1 172 ? 16.395 13.646 -6.149 1.00 91.12 172 GLU A N 1
ATOM 1324 C CA . GLU A 1 172 ? 16.357 14.297 -4.825 1.00 91.12 172 GLU A CA 1
ATOM 1325 C C . GLU A 1 172 ? 14.918 14.609 -4.371 1.00 91.12 172 GLU A C 1
ATOM 1327 O O . GLU A 1 172 ? 14.545 14.368 -3.224 1.00 91.12 172 GLU A O 1
ATOM 1332 N N . GLU A 1 173 ? 14.058 15.027 -5.306 1.00 89.31 173 GLU A N 1
ATOM 1333 C CA . GLU A 1 173 ? 12.631 15.281 -5.062 1.00 89.31 173 GLU A CA 1
ATOM 1334 C C . GLU A 1 173 ? 11.840 14.048 -4.582 1.00 89.31 173 GLU A C 1
ATOM 1336 O O . GLU A 1 173 ? 10.797 14.199 -3.944 1.00 89.31 173 GLU A O 1
ATOM 1341 N N . TYR A 1 174 ? 12.343 12.834 -4.831 1.00 87.81 174 TYR A N 1
ATOM 1342 C CA . TYR A 1 174 ? 11.715 11.565 -4.453 1.00 87.81 174 TYR A CA 1
ATOM 1343 C C . TYR A 1 174 ? 12.539 10.767 -3.436 1.00 87.81 174 TYR A C 1
ATOM 1345 O O . TYR A 1 174 ? 12.262 9.591 -3.211 1.00 87.81 174 TYR A O 1
ATOM 1353 N N . GLU A 1 175 ? 13.518 11.371 -2.759 1.00 87.50 175 GLU A N 1
ATOM 1354 C CA . GLU A 1 175 ? 14.378 10.641 -1.817 1.00 87.50 175 GLU A CA 1
ATOM 1355 C C . GLU A 1 175 ? 13.573 9.974 -0.685 1.00 87.50 175 GLU A C 1
ATOM 1357 O O . GLU A 1 175 ? 13.806 8.818 -0.335 1.00 87.50 175 GLU A O 1
ATOM 1362 N N . LYS A 1 176 ? 12.533 10.645 -0.172 1.00 85.38 176 LYS A N 1
ATOM 1363 C CA . LYS A 1 176 ? 11.655 10.090 0.878 1.00 85.38 176 LYS A CA 1
ATOM 1364 C C . LYS A 1 176 ? 10.862 8.863 0.428 1.00 85.38 176 LYS A C 1
ATOM 1366 O O . LYS A 1 176 ? 10.471 8.055 1.268 1.00 85.38 176 LYS A O 1
ATOM 1371 N N . MET A 1 177 ? 10.620 8.712 -0.874 1.00 87.06 177 MET A N 1
ATOM 1372 C CA . MET A 1 177 ? 9.952 7.536 -1.427 1.00 87.06 177 MET A CA 1
ATOM 1373 C C . MET A 1 177 ? 10.834 6.284 -1.313 1.00 87.06 177 MET A C 1
ATOM 1375 O O . MET A 1 177 ? 10.291 5.188 -1.196 1.00 87.06 177 MET A O 1
ATOM 1379 N N . ASP A 1 178 ? 12.163 6.424 -1.236 1.00 86.50 178 ASP A N 1
ATOM 1380 C CA . ASP A 1 178 ? 13.110 5.299 -1.136 1.00 86.50 178 ASP A CA 1
ATOM 1381 C C . ASP A 1 178 ? 12.935 4.457 0.140 1.00 86.50 178 ASP A C 1
ATOM 1383 O O . ASP A 1 178 ? 13.328 3.286 0.205 1.00 86.50 178 ASP A O 1
ATOM 1387 N N . LEU A 1 179 ? 12.301 5.052 1.157 1.00 84.38 179 LEU A N 1
ATOM 1388 C CA . LEU A 1 179 ? 11.883 4.366 2.376 1.00 84.38 179 LEU A CA 1
ATOM 1389 C C . LEU A 1 179 ? 10.815 3.304 2.092 1.00 84.38 179 LEU A C 1
ATOM 1391 O O . LEU A 1 179 ? 10.779 2.286 2.776 1.00 84.38 179 LEU A O 1
ATOM 1395 N N . TYR A 1 180 ? 9.972 3.514 1.080 1.00 85.94 180 TYR A N 1
ATOM 1396 C CA . TYR A 1 180 ? 8.798 2.691 0.785 1.00 85.94 180 TYR A CA 1
ATOM 1397 C C . TYR A 1 180 ? 8.962 1.864 -0.494 1.00 85.94 180 TYR A C 1
ATOM 1399 O O . TYR A 1 180 ? 8.538 0.706 -0.530 1.00 85.94 180 TYR A O 1
ATOM 1407 N N . TRP A 1 181 ? 9.621 2.422 -1.511 1.00 89.12 181 TRP A N 1
ATOM 1408 C CA . TRP A 1 181 ? 9.762 1.846 -2.847 1.00 89.12 181 TRP A CA 1
ATOM 1409 C C . TRP A 1 181 ? 11.210 1.850 -3.303 1.00 89.12 181 TRP A C 1
ATOM 1411 O O . TRP A 1 181 ? 11.948 2.797 -3.059 1.00 89.12 181 TRP A O 1
ATOM 1421 N N . ARG A 1 182 ? 11.618 0.798 -4.006 1.00 91.00 182 ARG A N 1
ATOM 1422 C CA . ARG A 1 182 ? 12.951 0.684 -4.591 1.00 91.00 182 ARG A CA 1
ATOM 1423 C C . ARG A 1 182 ? 12.844 0.237 -6.031 1.00 91.00 182 ARG A C 1
ATOM 1425 O O . ARG A 1 182 ? 12.121 -0.707 -6.336 1.00 91.00 182 ARG A O 1
ATOM 1432 N N . LEU A 1 183 ? 13.606 0.904 -6.886 1.00 92.69 183 LEU A N 1
ATOM 1433 C CA . LEU A 1 183 ? 13.769 0.531 -8.279 1.00 92.69 183 LEU A CA 1
ATOM 1434 C C . LEU A 1 183 ? 15.129 -0.128 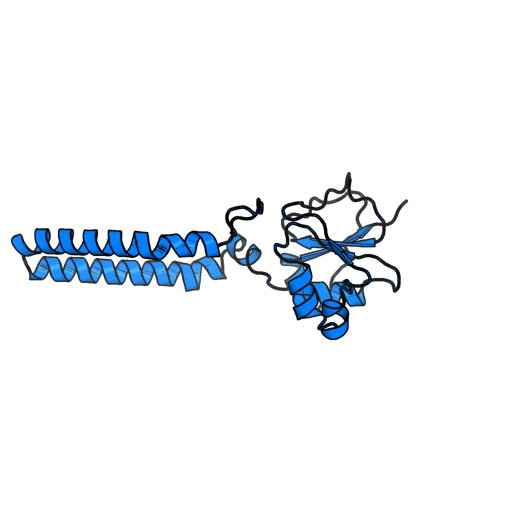-8.457 1.00 92.69 183 LEU A C 1
ATOM 1436 O O . LEU A 1 183 ? 16.172 0.410 -8.068 1.00 92.69 183 LEU A O 1
ATOM 1440 N N . TYR A 1 184 ? 15.112 -1.291 -9.078 1.00 92.75 184 TYR A N 1
ATOM 1441 C CA . TYR A 1 184 ? 16.302 -2.041 -9.419 1.00 92.75 184 TYR A CA 1
ATOM 1442 C C . TYR A 1 184 ? 16.382 -2.227 -10.923 1.00 92.75 184 TYR A C 1
ATOM 1444 O O . TYR A 1 184 ? 15.363 -2.384 -11.584 1.00 92.75 184 TYR A O 1
ATOM 1452 N N . ARG A 1 185 ? 17.602 -2.232 -11.453 1.00 92.56 185 ARG A N 1
ATOM 1453 C CA . ARG A 1 185 ? 17.898 -2.592 -12.834 1.00 92.56 185 ARG A CA 1
ATOM 1454 C C . ARG A 1 185 ? 18.661 -3.904 -12.865 1.00 92.56 185 ARG A C 1
ATOM 1456 O O . ARG A 1 185 ? 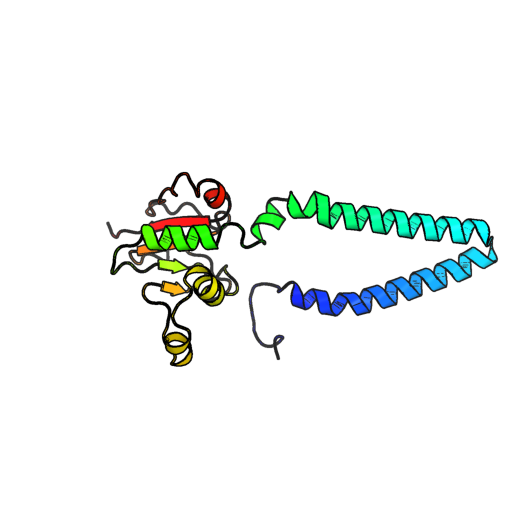19.678 -4.055 -12.179 1.00 92.56 185 ARG A O 1
ATOM 1463 N N . VAL A 1 186 ? 18.178 -4.823 -13.687 1.00 90.62 186 VAL A N 1
ATOM 1464 C CA . VAL A 1 186 ? 18.792 -6.121 -13.945 1.00 90.62 186 VAL A CA 1
ATOM 1465 C C . VAL A 1 186 ? 19.343 -6.103 -15.356 1.00 90.62 186 VAL A C 1
ATOM 1467 O O . VAL A 1 186 ? 18.619 -5.844 -16.313 1.00 90.62 186 VAL A O 1
ATOM 1470 N N . THR A 1 187 ? 20.638 -6.361 -15.466 1.00 86.00 187 THR A N 1
ATOM 1471 C CA . THR A 1 187 ? 21.344 -6.537 -16.735 1.00 86.00 187 THR A CA 1
ATOM 1472 C C . THR A 1 187 ? 21.918 -7.944 -16.742 1.00 86.00 187 THR A C 1
ATOM 1474 O O . THR A 1 187 ? 22.514 -8.345 -15.735 1.00 86.00 187 THR A O 1
ATOM 1477 N N . THR A 1 188 ? 21.755 -8.688 -17.834 1.00 75.81 188 THR A N 1
ATOM 1478 C CA . THR A 1 188 ? 22.456 -9.966 -17.990 1.00 75.81 188 THR A CA 1
ATOM 1479 C C . THR A 1 188 ? 23.960 -9.663 -18.035 1.00 75.81 188 THR A C 1
ATOM 1481 O O . THR A 1 188 ? 24.346 -8.647 -18.622 1.00 75.81 188 THR A O 1
ATOM 1484 N N . PRO A 1 189 ? 24.805 -10.441 -17.338 1.00 61.16 189 PRO A N 1
ATOM 1485 C CA . PRO A 1 189 ? 26.255 -10.291 -17.425 1.00 61.16 189 PRO A CA 1
ATOM 1486 C C . PRO A 1 189 ? 26.796 -10.522 -18.839 1.00 61.16 189 PRO A C 1
ATOM 1488 O O . PRO A 1 189 ? 26.188 -11.322 -19.587 1.00 61.16 189 PRO A O 1
#

Foldseek 3Di:
DVVPPPQVDDDPVVVVVCVVVVVVVVVVVLVVQLVVVVVVPNVVSVVVSVVVVVVVVVVVCCVPPPNQVPPLVNVLVPCPLVLVLVVQQVVPWDPQFAEEEFLCPVCVQVSCCVNVVPDPVCVVVVHDDPRYDYDHHPGGDDLVPPQDFHKYKDFLVRDDPNPQWAWDQGDPVSNVVNNTITMTGHDDD

Radius of gyration: 23.93 Å; chains: 1; bounding box: 56×33×69 Å

Sequence (189 aa):
PAAITNEGLPHALRTLMIVPGFSLLAGVGVALAAHWLTQKSSVLSFAAIAILLVAQTVFVGYLFFQKFPNDEKAAYAWETGLVEALKWTEVSRGPTELCTLTGVLEYPEAYLQFALKPDPGSIQRGGGYPGYHFLPLGRATDPRRDTAEGLYLERAYFAGKPPNWKKVPPPEEYEKMDLYWRLYRVTTP